Pr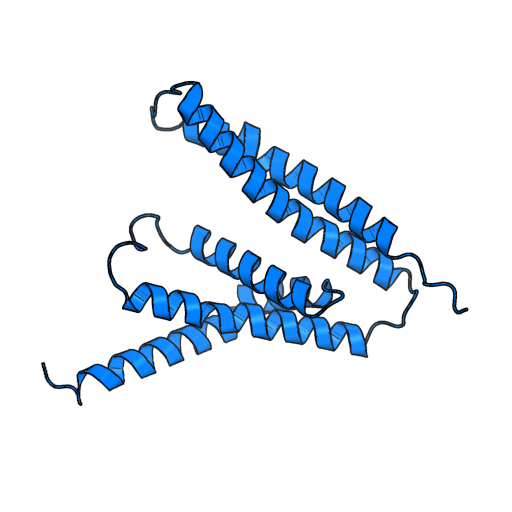otein AF-A0A840XN31-F1 (afdb_monomer)

Solvent-accessible surface area (backbone atoms only — not comparable to full-atom values): 8906 Å² total; per-residue (Å²): 137,60,76,82,70,61,49,59,60,52,56,49,49,39,49,50,33,30,50,50,25,55,68,33,65,66,26,43,54,53,13,26,52,52,4,40,32,33,89,48,72,70,44,22,52,51,46,14,51,51,53,38,50,52,50,48,67,73,73,48,62,89,77,68,79,81,77,48,76,65,59,57,52,36,51,61,38,31,37,51,12,21,34,52,23,5,48,49,17,29,53,49,36,68,76,70,56,66,90,78,39,71,66,54,28,52,41,26,15,52,28,17,22,54,56,18,19,52,52,15,28,54,53,12,42,54,52,24,52,50,45,40,64,73,68,61,50,59,78,60,94,49,57,45,61,48,42,28,44,64,70,17,22,53,50,20,22,53,53,20,16,53,52,20,20,52,51,23,38,65,72,50,58,66,76,75,90,123

Radius of gyration: 19.81 Å; Cα contacts (8 Å, |Δi|>4): 245; chains: 1; bounding box: 49×48×52 Å

Mean predicted aligned error: 11.05 Å

Sequence (178 aa):
MNPETDGLPLAMLLMMSVTAALTAPTNILGGLVLGWLCRGWWQVVLAAVVMHGVLVATTLPGGMLEHTPLVRLALLAGLAGPLAWCAAGFALRRHVVTPGSTAERAASAFAGLVLGGVAGAVIGLGLGELYVTMARVSTLEGAAGYAMFFLFLLPGIGIGAVLGAVLGWRWSRPRAAG

Foldseek 3Di:
DDVVVVVVVLVVLLVVLLVCLQPPPLLQVQLLLLLLLDPDLVSLLVSLVLSLVVCCVVPDDPPPVPDDPSVVSSSVSSSNSSSVNSPVNNVVNVVPDDQPDPVQLQSLLQNQLVVQLSVLQVFLLVVLVVCCVVVVVDPPPPDSVVCSVPVGRVVSSVVRNNVRSVVSNVVSPRPPPD

Secondary structure (DSSP, 8-state):
--HHHHHHHHHHHHHHHHHHHHH-HHHHHHHHHHHHH-SSHHHHHHHHHHHHHHHHHHHS-TTGGGS-HHHHHHHHHHTHHHHHHHHHHHHHHHHHPPTT-HHHHHHHHHHHHHHHHHHHHHHHHHHHHHHHHHHT----TTHHHHIIIIIIIHHHHHHHHHHHHHHHHHTT------

Organism: NCBI:txid1452450

pLDDT: mean 79.88, std 11.84, range [39.28, 95.62]

Structure (mmCIF, N/CA/C/O backbone):
data_AF-A0A840XN31-F1
#
_entry.id   AF-A0A840XN31-F1
#
loop_
_atom_site.group_PDB
_atom_site.id
_atom_site.type_symbol
_atom_site.label_atom_id
_atom_site.label_alt_id
_atom_site.label_comp_id
_atom_site.label_asym_id
_atom_site.label_entity_id
_atom_site.label_seq_id
_atom_site.pdbx_PDB_ins_code
_atom_site.Cartn_x
_atom_site.Cartn_y
_atom_site.Cartn_z
_atom_site.occupancy
_atom_site.B_iso_or_equiv
_atom_site.auth_seq_id
_atom_site.auth_comp_id
_atom_site.auth_asym_id
_atom_site.auth_atom_id
_atom_site.pdbx_PDB_model_num
ATOM 1 N N . MET A 1 1 ? -6.369 -27.551 -32.001 1.00 51.59 1 MET A N 1
ATOM 2 C CA . MET A 1 1 ? -6.452 -26.904 -30.677 1.00 51.59 1 MET A CA 1
ATOM 3 C C . MET A 1 1 ? -7.628 -27.554 -29.979 1.00 51.59 1 MET A C 1
ATOM 5 O O . MET A 1 1 ? -8.722 -27.488 -30.527 1.00 51.59 1 MET A O 1
ATOM 9 N N . ASN A 1 2 ? -7.373 -28.352 -28.942 1.00 44.31 2 ASN A N 1
ATOM 10 C CA . ASN A 1 2 ? -8.375 -29.245 -28.363 1.00 44.31 2 ASN A CA 1
ATOM 11 C C . ASN A 1 2 ? -8.908 -28.593 -27.073 1.00 44.31 2 ASN A C 1
ATOM 13 O O . ASN A 1 2 ? -8.166 -28.512 -26.095 1.00 44.31 2 ASN A O 1
ATOM 17 N N . PRO A 1 3 ? -10.149 -28.076 -27.055 1.00 55.53 3 PRO A N 1
ATOM 18 C CA . PRO A 1 3 ? -10.640 -27.227 -25.965 1.00 55.53 3 PRO A CA 1
ATOM 19 C C . PRO A 1 3 ? -10.724 -27.938 -24.603 1.00 55.53 3 PRO A C 1
ATOM 21 O O . PRO A 1 3 ? -10.766 -27.271 -23.573 1.00 55.53 3 PRO A O 1
ATOM 24 N N . GLU A 1 4 ? -10.694 -29.273 -24.573 1.00 51.78 4 GLU A N 1
ATOM 25 C CA . GLU A 1 4 ? -10.741 -30.061 -23.335 1.00 51.78 4 GLU A CA 1
ATOM 26 C C . GLU A 1 4 ? -9.379 -30.194 -22.629 1.00 51.78 4 GLU A C 1
ATOM 28 O O . GLU A 1 4 ? -9.336 -30.349 -21.410 1.00 51.78 4 GLU A O 1
ATOM 33 N N . THR A 1 5 ? -8.255 -30.072 -23.347 1.00 51.75 5 THR A N 1
ATOM 34 C CA . THR A 1 5 ? -6.905 -30.134 -22.747 1.00 51.75 5 THR A CA 1
ATOM 35 C C . THR A 1 5 ? -6.346 -28.760 -22.376 1.00 51.75 5 THR A C 1
ATOM 37 O O . THR A 1 5 ? -5.464 -28.670 -21.525 1.00 51.75 5 THR A O 1
ATOM 40 N N . ASP A 1 6 ? -6.892 -27.686 -22.954 1.00 54.34 6 ASP A N 1
ATOM 41 C CA . ASP A 1 6 ? -6.388 -26.315 -22.787 1.00 54.34 6 ASP A CA 1
ATOM 42 C C . ASP A 1 6 ? -7.039 -25.566 -21.596 1.00 54.34 6 ASP A C 1
ATOM 44 O O . ASP A 1 6 ? -6.512 -24.555 -21.131 1.00 54.34 6 ASP A O 1
ATOM 48 N N . GLY A 1 7 ? -8.151 -26.071 -21.040 1.00 55.03 7 GLY A N 1
ATOM 49 C CA . GLY A 1 7 ? -8.840 -25.466 -19.884 1.00 55.03 7 GLY A CA 1
ATOM 50 C C . GLY A 1 7 ? -8.254 -25.833 -18.510 1.00 55.03 7 GLY A C 1
ATOM 51 O O . GLY A 1 7 ? -8.191 -24.993 -17.607 1.00 55.03 7 GLY A O 1
ATOM 52 N N . LEU A 1 8 ? -7.769 -27.071 -18.360 1.00 59.16 8 LEU A N 1
ATOM 53 C CA . LEU A 1 8 ? -7.084 -27.568 -17.159 1.00 59.16 8 LEU A CA 1
ATOM 54 C C . LEU A 1 8 ? -5.835 -26.750 -16.763 1.00 59.16 8 LEU A C 1
ATOM 56 O O . LEU A 1 8 ? -5.706 -26.437 -15.575 1.00 59.16 8 LEU A O 1
ATOM 60 N N . PRO A 1 9 ? -4.942 -26.336 -17.690 1.00 76.12 9 PRO A N 1
ATOM 61 C CA . PRO A 1 9 ? -3.775 -25.539 -17.320 1.00 76.12 9 PRO A CA 1
ATOM 62 C C . PRO A 1 9 ? -4.147 -24.132 -16.841 1.00 76.12 9 PRO A C 1
ATOM 64 O O . PRO A 1 9 ? -3.486 -23.621 -15.941 1.00 76.12 9 PRO A O 1
ATOM 67 N N . LEU A 1 10 ? -5.217 -23.510 -17.359 1.00 78.00 10 LEU A N 1
ATOM 68 C CA . LEU A 1 10 ? -5.627 -22.170 -16.920 1.00 78.00 10 LEU A CA 1
ATOM 69 C C . LEU A 1 10 ? -6.203 -22.185 -15.501 1.00 78.00 10 LEU A C 1
ATOM 71 O O . LEU A 1 10 ? -5.793 -21.381 -14.665 1.00 78.00 10 LEU A O 1
ATOM 75 N N . ALA A 1 11 ? -7.138 -23.097 -15.220 1.00 80.75 11 ALA A N 1
ATOM 76 C CA . ALA A 1 11 ? -7.749 -23.206 -13.897 1.00 80.75 11 ALA A CA 1
ATOM 77 C C . ALA A 1 11 ? -6.702 -23.535 -12.822 1.00 80.75 11 ALA A C 1
ATOM 79 O O . ALA A 1 11 ? -6.682 -22.912 -11.761 1.00 80.75 11 ALA A O 1
ATOM 80 N N . MET A 1 12 ? -5.785 -24.459 -13.126 1.00 81.25 12 MET A N 1
ATOM 81 C CA . MET A 1 12 ? -4.677 -24.814 -12.242 1.00 81.25 12 MET A CA 1
ATOM 82 C C . MET A 1 12 ? -3.718 -23.637 -12.020 1.00 81.25 12 MET A C 1
ATOM 84 O O . MET A 1 12 ? -3.322 -23.389 -10.882 1.00 81.25 12 MET A O 1
ATOM 88 N N . LEU A 1 13 ? -3.386 -22.876 -13.068 1.00 79.56 13 LEU A N 1
ATOM 89 C CA . LEU A 1 13 ? -2.507 -21.709 -12.964 1.00 79.56 13 LEU A CA 1
ATOM 90 C C . LEU A 1 13 ? -3.147 -20.598 -12.125 1.00 79.56 13 LEU A C 1
ATOM 92 O O . LEU A 1 13 ? -2.492 -20.062 -11.236 1.00 79.56 13 LEU A O 1
ATOM 96 N N . LEU A 1 14 ? -4.438 -20.313 -12.324 1.00 82.44 14 LEU A N 1
ATOM 97 C CA . LEU A 1 14 ? -5.176 -19.351 -11.500 1.00 82.44 14 LEU A CA 1
ATOM 98 C C . LEU A 1 14 ? -5.254 -19.792 -10.041 1.00 82.44 14 LEU A C 1
ATOM 100 O O . LEU A 1 14 ? -5.004 -18.984 -9.148 1.00 82.44 14 LEU A O 1
ATOM 104 N N . MET A 1 15 ? -5.554 -21.069 -9.794 1.00 85.19 15 MET A N 1
ATOM 105 C CA . MET A 1 15 ? -5.586 -21.618 -8.443 1.00 85.19 15 MET A CA 1
ATOM 106 C C . MET A 1 15 ? -4.220 -21.464 -7.771 1.00 85.19 15 MET A C 1
ATOM 108 O O . MET A 1 15 ? -4.148 -20.927 -6.671 1.00 85.19 15 MET A O 1
ATOM 112 N N . MET A 1 16 ? -3.133 -21.837 -8.452 1.00 81.88 16 MET A N 1
ATOM 113 C CA . MET A 1 16 ? -1.778 -21.675 -7.925 1.00 81.88 16 MET A CA 1
ATOM 114 C C . MET A 1 16 ? -1.415 -20.211 -7.674 1.00 81.88 16 MET A C 1
ATOM 116 O O . MET A 1 16 ? -0.837 -19.918 -6.630 1.00 81.88 16 MET A O 1
ATOM 120 N N . SER A 1 17 ? -1.778 -19.281 -8.564 1.00 82.00 17 SER A N 1
ATOM 121 C CA . SER A 1 17 ? -1.545 -17.847 -8.351 1.00 82.00 17 SER A CA 1
ATOM 122 C C . SER A 1 17 ? -2.294 -17.319 -7.128 1.00 82.00 17 SER A C 1
ATOM 124 O O . SER A 1 17 ? -1.707 -16.606 -6.316 1.00 82.00 17 SER A O 1
ATOM 126 N N . VAL A 1 18 ? -3.564 -17.698 -6.953 1.00 84.00 18 VAL A N 1
ATOM 127 C CA . VAL A 1 18 ? -4.370 -17.295 -5.791 1.00 84.00 18 VAL A CA 1
ATOM 128 C C . VAL A 1 18 ? -3.816 -17.910 -4.510 1.00 84.00 18 VAL A C 1
ATOM 130 O O . VAL A 1 18 ? -3.623 -17.193 -3.530 1.00 84.00 18 VAL A O 1
ATOM 133 N N . THR A 1 19 ? -3.512 -19.210 -4.505 1.00 85.56 19 THR A N 1
ATOM 134 C CA . THR A 1 19 ? -2.936 -19.888 -3.339 1.00 85.56 19 THR A CA 1
ATOM 135 C C . THR A 1 19 ? -1.593 -19.272 -2.965 1.00 85.56 19 THR A C 1
ATOM 137 O O . THR A 1 19 ? -1.418 -18.892 -1.813 1.00 85.56 19 THR A O 1
ATOM 140 N N . ALA A 1 20 ? -0.686 -19.080 -3.928 1.00 83.00 20 ALA A N 1
ATOM 141 C CA . ALA A 1 20 ? 0.605 -18.441 -3.691 1.00 83.00 20 ALA A CA 1
ATOM 142 C C . ALA A 1 20 ? 0.441 -17.015 -3.146 1.00 83.00 20 ALA A C 1
ATOM 144 O O . ALA A 1 20 ? 1.119 -16.638 -2.189 1.00 83.00 20 ALA A O 1
ATOM 145 N N . ALA A 1 21 ? -0.495 -16.235 -3.696 1.00 85.88 21 ALA A N 1
ATOM 146 C CA . ALA A 1 21 ? -0.791 -14.896 -3.202 1.00 85.88 21 ALA A CA 1
ATOM 147 C C . ALA A 1 21 ? -1.364 -14.918 -1.773 1.00 85.88 21 ALA A C 1
ATOM 149 O O . ALA A 1 21 ? -1.032 -14.045 -0.973 1.00 85.88 21 ALA A O 1
ATOM 150 N N . LEU A 1 22 ? -2.190 -15.903 -1.421 1.00 87.00 22 LEU A N 1
ATOM 151 C CA . LEU A 1 22 ? -2.743 -16.039 -0.073 1.00 87.00 22 LEU A CA 1
ATOM 152 C C . LEU A 1 22 ? -1.702 -16.511 0.947 1.00 87.00 22 LEU A C 1
ATOM 154 O O . LEU A 1 22 ? -1.757 -16.084 2.095 1.00 87.00 22 LEU A O 1
ATOM 158 N N . THR A 1 23 ? -0.747 -17.354 0.557 1.00 89.38 23 THR A N 1
ATOM 159 C CA . THR A 1 23 ? 0.252 -17.916 1.482 1.00 89.38 23 THR A CA 1
ATOM 160 C C . THR A 1 23 ? 1.547 -17.111 1.563 1.00 89.38 23 THR A C 1
ATOM 162 O O . THR A 1 23 ? 2.377 -17.384 2.428 1.00 89.38 23 THR A O 1
ATOM 165 N N . ALA A 1 24 ? 1.757 -16.133 0.678 1.00 86.50 24 ALA A N 1
ATOM 166 C CA . ALA A 1 24 ? 2.967 -15.318 0.674 1.00 86.50 24 ALA A CA 1
ATOM 167 C C . ALA A 1 24 ? 3.096 -14.495 1.978 1.00 86.50 24 ALA A C 1
ATOM 169 O O . ALA A 1 24 ? 2.220 -13.672 2.265 1.00 86.50 24 ALA A O 1
ATOM 170 N N . PRO A 1 25 ? 4.200 -14.629 2.744 1.00 86.31 25 PRO A N 1
ATOM 171 C CA . PRO A 1 25 ? 4.391 -13.899 4.002 1.00 86.31 25 PRO A CA 1
ATOM 172 C C . PRO A 1 25 ? 4.309 -12.379 3.844 1.00 86.31 25 PRO A C 1
ATOM 174 O O . PRO A 1 25 ? 3.777 -11.687 4.709 1.00 86.31 25 PRO A O 1
ATOM 177 N N . THR A 1 26 ? 4.792 -11.858 2.714 1.00 86.69 26 THR A N 1
ATOM 178 C CA . THR A 1 26 ? 4.703 -10.437 2.365 1.00 86.69 26 THR A CA 1
ATOM 179 C C . THR A 1 26 ? 3.253 -9.982 2.221 1.00 86.69 26 THR A C 1
ATOM 181 O O . THR A 1 26 ? 2.912 -8.932 2.761 1.00 86.69 26 THR A O 1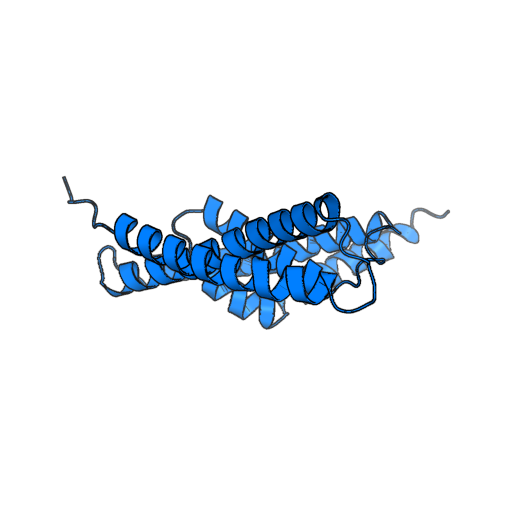
ATOM 184 N N . ASN A 1 27 ? 2.393 -10.787 1.586 1.00 89.12 27 ASN A N 1
ATOM 185 C CA . ASN A 1 27 ? 0.954 -10.528 1.457 1.00 89.12 27 ASN A CA 1
ATOM 186 C C . ASN A 1 27 ? 0.230 -10.582 2.795 1.00 89.12 27 ASN A C 1
ATOM 188 O O . ASN A 1 27 ? -0.585 -9.707 3.074 1.00 89.12 27 ASN A O 1
ATOM 192 N N . ILE A 1 28 ? 0.567 -11.561 3.633 1.00 88.44 28 ILE A N 1
ATOM 193 C CA . ILE A 1 28 ? -0.021 -11.710 4.964 1.00 88.44 28 ILE A CA 1
ATOM 194 C C . ILE A 1 28 ? 0.330 -10.498 5.831 1.00 88.44 28 ILE A C 1
ATOM 196 O O . ILE A 1 28 ? -0.561 -9.799 6.306 1.00 88.44 28 ILE A O 1
ATOM 200 N N . LEU A 1 29 ? 1.622 -10.213 6.016 1.00 87.81 29 LEU A N 1
ATOM 201 C CA . LEU A 1 29 ? 2.079 -9.148 6.911 1.00 87.81 29 LEU A CA 1
ATOM 202 C C . LEU A 1 29 ? 1.714 -7.765 6.373 1.00 87.81 29 LEU A C 1
ATOM 204 O O . LEU A 1 29 ? 1.109 -6.966 7.086 1.00 87.81 29 LEU A O 1
ATOM 208 N N . GLY A 1 30 ? 2.046 -7.489 5.110 1.00 88.00 30 GLY A N 1
ATOM 209 C CA . GLY A 1 30 ? 1.750 -6.202 4.491 1.00 88.00 30 GLY A CA 1
ATOM 210 C C . GLY A 1 30 ? 0.249 -5.963 4.382 1.00 88.00 30 GLY A C 1
ATOM 211 O O . GLY A 1 30 ? -0.214 -4.874 4.709 1.00 88.00 30 GLY A O 1
ATOM 212 N N . GLY A 1 31 ? -0.521 -6.992 4.020 1.00 92.25 31 GLY A N 1
ATOM 213 C CA . GLY A 1 31 ? -1.969 -6.908 3.904 1.00 92.25 31 GLY A CA 1
ATOM 214 C C . GLY A 1 31 ? -2.636 -6.697 5.257 1.00 92.25 31 GLY A C 1
ATOM 215 O O . GLY A 1 31 ? -3.424 -5.771 5.393 1.00 92.25 31 GLY A O 1
ATOM 216 N N . LEU A 1 32 ? -2.285 -7.470 6.289 1.00 89.69 32 LEU A N 1
ATOM 217 C CA . LEU A 1 32 ? -2.840 -7.273 7.633 1.00 89.69 32 LEU A CA 1
ATOM 218 C C . LEU A 1 32 ? -2.535 -5.876 8.173 1.00 89.69 32 LEU A C 1
ATOM 220 O O . LEU A 1 32 ? -3.437 -5.220 8.691 1.00 89.69 32 LEU A O 1
ATOM 224 N N . VAL A 1 33 ? -1.296 -5.402 8.017 1.00 88.31 33 VAL A N 1
ATOM 225 C CA . VAL A 1 33 ? -0.895 -4.057 8.442 1.00 88.31 33 VAL A CA 1
ATOM 226 C C . VAL A 1 33 ? -1.681 -3.005 7.667 1.00 88.31 33 VAL A C 1
ATOM 228 O O . VAL A 1 33 ? -2.375 -2.199 8.272 1.00 88.31 33 VAL A O 1
ATOM 231 N N . LEU A 1 34 ? -1.653 -3.023 6.336 1.00 88.69 34 LEU A N 1
ATOM 232 C CA . LEU A 1 34 ? -2.372 -2.051 5.509 1.00 88.69 34 LEU A CA 1
ATOM 233 C C . LEU A 1 34 ? -3.889 -2.081 5.735 1.00 88.69 34 LEU A C 1
ATOM 235 O O . LEU A 1 34 ? -4.539 -1.040 5.820 1.00 88.69 34 LEU A O 1
ATOM 239 N N . GLY A 1 35 ? -4.453 -3.273 5.883 1.00 91.50 35 GLY A N 1
ATOM 240 C CA . GLY A 1 35 ? -5.852 -3.509 6.198 1.00 91.50 35 GLY A CA 1
ATOM 241 C C . GLY A 1 35 ? -6.266 -2.933 7.539 1.00 91.50 35 GLY A C 1
ATOM 242 O O . GLY A 1 35 ? -7.257 -2.211 7.632 1.00 91.50 35 GLY A O 1
ATOM 243 N N . TRP A 1 36 ? -5.472 -3.199 8.576 1.00 87.75 36 TRP A N 1
ATOM 244 C CA . TRP A 1 36 ? -5.676 -2.650 9.916 1.00 87.75 36 TRP A CA 1
ATOM 245 C C . TRP A 1 36 ? -5.762 -1.125 9.895 1.00 87.75 36 TRP A C 1
ATOM 247 O O . TRP A 1 36 ? -6.530 -0.507 10.624 1.00 87.75 36 TRP A O 1
ATOM 257 N N . LEU A 1 37 ? -4.996 -0.501 9.016 1.00 86.19 37 LEU A N 1
ATOM 258 C CA . LEU A 1 37 ? -4.900 0.940 8.870 1.00 86.19 37 LEU A CA 1
ATOM 259 C C . LEU A 1 37 ? -6.082 1.563 8.109 1.00 86.19 37 LEU A C 1
ATOM 261 O O . LEU A 1 37 ? -6.335 2.766 8.222 1.00 86.19 37 LEU A O 1
ATOM 265 N N . CYS A 1 38 ? -6.858 0.757 7.386 1.00 87.19 38 CYS A N 1
ATOM 266 C CA . CYS A 1 38 ? -8.023 1.218 6.644 1.00 87.19 38 CYS A CA 1
ATOM 267 C C . CYS A 1 38 ? -9.178 1.612 7.576 1.00 87.19 38 CYS A C 1
ATOM 269 O O . CYS A 1 38 ? -9.429 0.999 8.611 1.00 87.19 38 CYS A O 1
ATOM 271 N N . ARG A 1 39 ? -9.934 2.643 7.191 1.00 82.69 39 ARG A N 1
ATOM 272 C CA . ARG A 1 39 ? -11.140 3.152 7.874 1.00 82.69 39 ARG A CA 1
ATOM 273 C C . ARG A 1 39 ? -12.436 2.840 7.134 1.00 82.69 39 ARG A C 1
ATOM 275 O O . ARG A 1 39 ? -13.504 2.857 7.741 1.00 82.69 39 ARG A O 1
ATOM 282 N N . GLY A 1 40 ? -12.352 2.538 5.845 1.00 87.56 40 GLY A N 1
ATOM 283 C CA . GLY A 1 40 ? -13.489 2.158 5.017 1.00 87.56 40 GLY A CA 1
ATOM 284 C C . GLY A 1 40 ? -13.097 1.093 4.005 1.00 87.56 40 GLY A C 1
ATOM 285 O O . GLY A 1 40 ? -11.925 0.964 3.660 1.00 87.56 40 GLY A O 1
ATOM 286 N N . TRP A 1 41 ? -14.090 0.362 3.500 1.00 91.31 41 TRP A N 1
ATOM 287 C CA . TRP A 1 41 ? -13.879 -0.705 2.519 1.00 91.31 41 TRP A CA 1
ATOM 288 C C . TRP A 1 41 ? -13.195 -0.223 1.234 1.00 91.31 41 TRP A C 1
ATOM 290 O O . TRP A 1 41 ? -12.382 -0.945 0.672 1.00 91.31 41 TRP A O 1
ATOM 300 N N . TRP A 1 42 ? -13.425 1.022 0.808 1.00 91.12 42 TRP A N 1
ATOM 301 C CA . TRP A 1 42 ? -12.718 1.579 -0.350 1.00 91.12 42 TRP A CA 1
ATOM 302 C C . TRP A 1 42 ? -11.203 1.717 -0.110 1.00 91.12 42 TRP A C 1
ATOM 304 O O . TRP A 1 42 ? -10.422 1.525 -1.036 1.00 91.12 42 TRP A O 1
ATOM 314 N N . GLN A 1 43 ? -10.775 1.997 1.131 1.00 89.31 43 GLN A N 1
ATOM 315 C CA . GLN A 1 43 ? -9.352 2.070 1.487 1.00 89.31 43 GLN A CA 1
ATOM 316 C C . GLN A 1 43 ? -8.717 0.684 1.484 1.00 89.31 43 GLN A C 1
ATOM 318 O O . GLN A 1 43 ? -7.573 0.564 1.072 1.00 89.31 43 GLN A O 1
ATOM 323 N N . VAL A 1 44 ? -9.469 -0.352 1.875 1.00 93.38 44 VAL A N 1
ATOM 324 C CA . VAL A 1 44 ? -9.026 -1.754 1.802 1.00 93.38 44 VAL A CA 1
ATOM 325 C C . VAL A 1 44 ? -8.720 -2.132 0.357 1.00 93.38 44 VAL A C 1
ATOM 327 O O . VAL A 1 44 ? -7.650 -2.664 0.076 1.00 93.38 44 VAL A O 1
ATOM 330 N N . VAL A 1 45 ? -9.629 -1.800 -0.566 1.00 93.81 45 VAL A N 1
ATOM 331 C CA . VAL A 1 45 ? -9.429 -2.041 -2.002 1.00 93.81 45 VAL A CA 1
ATOM 332 C C . VAL A 1 45 ? -8.220 -1.260 -2.514 1.00 93.81 45 VAL A C 1
ATOM 334 O O . VAL A 1 45 ? -7.349 -1.842 -3.155 1.00 93.81 45 VAL A O 1
ATOM 337 N N . LEU A 1 46 ? -8.125 0.035 -2.194 1.00 88.94 46 LEU A N 1
ATOM 338 C CA . LEU A 1 46 ? -7.001 0.867 -2.624 1.00 88.94 46 LEU A CA 1
ATOM 339 C C . LEU A 1 46 ? -5.662 0.335 -2.096 1.00 88.94 46 LEU A C 1
ATOM 341 O O . LEU A 1 46 ? -4.706 0.225 -2.856 1.00 88.94 46 LEU A O 1
ATOM 345 N N . ALA A 1 47 ? -5.594 -0.024 -0.815 1.00 88.12 47 ALA A N 1
ATOM 346 C CA . ALA A 1 47 ? -4.387 -0.544 -0.190 1.00 88.12 47 ALA A CA 1
ATOM 347 C C . ALA A 1 47 ? -3.959 -1.885 -0.800 1.00 88.12 47 ALA A C 1
ATOM 349 O O . ALA A 1 47 ? -2.777 -2.076 -1.075 1.00 88.12 47 ALA A O 1
ATOM 350 N N . ALA A 1 48 ? -4.914 -2.775 -1.084 1.00 94.31 48 ALA A N 1
ATOM 351 C CA . ALA A 1 48 ? -4.653 -4.037 -1.764 1.00 94.31 48 ALA A CA 1
ATOM 352 C C . ALA A 1 48 ? -4.110 -3.828 -3.184 1.00 94.31 48 ALA A C 1
ATOM 354 O O . ALA A 1 48 ? -3.127 -4.464 -3.556 1.00 94.31 48 ALA A O 1
ATOM 355 N N . VAL A 1 49 ? -4.706 -2.910 -3.955 1.00 91.69 49 VAL A N 1
ATOM 356 C CA . VAL A 1 49 ? -4.245 -2.560 -5.310 1.00 91.69 49 VAL A CA 1
ATOM 357 C C . VAL A 1 49 ? -2.837 -1.980 -5.273 1.00 91.69 49 VAL A C 1
ATOM 359 O O . VAL A 1 49 ? -1.979 -2.400 -6.043 1.00 91.69 49 VAL A O 1
ATOM 362 N N . VAL A 1 50 ? -2.581 -1.050 -4.356 1.00 88.44 50 VAL A N 1
ATOM 363 C CA . VAL A 1 50 ? -1.267 -0.426 -4.183 1.00 88.44 50 VAL A CA 1
ATOM 364 C C . VAL A 1 50 ? -0.211 -1.464 -3.809 1.00 88.44 50 VAL A C 1
ATOM 366 O O . VAL A 1 50 ? 0.841 -1.535 -4.439 1.00 88.44 50 VAL A O 1
ATOM 369 N N . MET A 1 51 ? -0.499 -2.297 -2.812 1.00 90.88 51 MET A N 1
ATOM 370 C CA . MET A 1 51 ? 0.396 -3.358 -2.364 1.00 90.88 51 MET A CA 1
ATOM 371 C C . MET A 1 51 ? 0.700 -4.352 -3.484 1.00 90.88 51 MET A C 1
ATOM 373 O O . MET A 1 51 ? 1.857 -4.699 -3.710 1.00 90.88 51 MET A O 1
ATOM 377 N N . HIS A 1 52 ? -0.337 -4.784 -4.203 1.00 91.44 52 HIS A N 1
ATOM 378 C CA . HIS A 1 52 ? -0.194 -5.670 -5.345 1.00 91.44 52 HIS A CA 1
ATOM 379 C C . HIS A 1 52 ? 0.652 -5.024 -6.447 1.00 91.44 52 HIS A C 1
ATOM 381 O O . HIS A 1 52 ? 1.569 -5.659 -6.953 1.00 91.44 52 HIS A O 1
ATOM 387 N N . GLY A 1 53 ? 0.414 -3.748 -6.760 1.00 86.56 53 GLY A N 1
ATOM 388 C CA . GLY A 1 53 ? 1.204 -2.993 -7.731 1.00 86.56 53 GLY A CA 1
ATOM 389 C C . GLY A 1 53 ? 2.685 -2.917 -7.357 1.00 86.56 53 GLY A C 1
ATOM 390 O O . GLY A 1 53 ? 3.537 -3.149 -8.209 1.00 86.56 53 GLY A O 1
ATOM 391 N N . VAL A 1 54 ? 3.004 -2.673 -6.081 1.00 85.75 54 VAL A N 1
ATOM 392 C CA . VAL A 1 54 ? 4.391 -2.671 -5.582 1.00 85.75 54 VAL A CA 1
ATOM 393 C C . VAL A 1 54 ? 5.031 -4.053 -5.711 1.00 85.75 54 VAL A C 1
ATOM 395 O O . VAL A 1 54 ? 6.174 -4.164 -6.149 1.00 85.75 54 VAL A O 1
ATOM 398 N N . LEU A 1 55 ? 4.311 -5.118 -5.359 1.00 86.19 55 LEU A N 1
ATOM 399 C CA . LEU A 1 55 ? 4.813 -6.485 -5.504 1.00 86.19 55 LEU A CA 1
ATOM 400 C C . LEU A 1 55 ? 5.057 -6.843 -6.967 1.00 86.19 55 LEU A C 1
ATOM 402 O O . LEU A 1 55 ? 6.117 -7.362 -7.297 1.00 86.19 55 LEU A O 1
ATOM 406 N N . VAL A 1 56 ? 4.124 -6.515 -7.856 1.00 85.00 56 VAL A N 1
ATOM 407 C CA . VAL A 1 56 ? 4.284 -6.704 -9.302 1.00 85.00 56 VAL A CA 1
ATOM 408 C C . VAL A 1 56 ? 5.504 -5.938 -9.806 1.00 85.00 56 VAL A C 1
ATOM 410 O O . VAL A 1 56 ? 6.372 -6.537 -10.430 1.00 85.00 56 VAL A O 1
ATOM 413 N N . ALA A 1 57 ? 5.629 -4.657 -9.457 1.00 80.12 57 ALA A N 1
ATOM 414 C CA . ALA A 1 57 ? 6.745 -3.813 -9.877 1.00 80.12 57 ALA A CA 1
ATOM 415 C C . ALA A 1 57 ? 8.114 -4.293 -9.362 1.00 80.12 57 ALA A C 1
ATOM 417 O O . ALA A 1 57 ? 9.132 -4.021 -9.989 1.00 80.12 57 ALA A O 1
ATOM 418 N N . THR A 1 58 ? 8.155 -4.991 -8.224 1.00 80.19 58 THR A N 1
ATOM 419 C CA . THR A 1 58 ? 9.408 -5.479 -7.623 1.00 80.19 58 THR A CA 1
ATOM 420 C C . THR A 1 58 ? 9.755 -6.914 -8.005 1.00 80.19 58 THR A C 1
ATOM 422 O O . THR A 1 58 ? 10.923 -7.286 -7.940 1.00 80.19 58 THR A O 1
ATOM 425 N N . THR A 1 59 ? 8.772 -7.728 -8.397 1.00 79.69 59 THR A N 1
ATOM 426 C CA . THR A 1 59 ? 8.975 -9.156 -8.699 1.00 79.69 59 THR A CA 1
ATOM 427 C C . THR A 1 59 ? 9.015 -9.462 -10.189 1.00 79.69 59 THR A C 1
ATOM 429 O O . THR A 1 59 ? 9.641 -10.446 -10.580 1.00 79.69 59 THR A O 1
ATOM 432 N N . LEU A 1 60 ? 8.383 -8.637 -11.028 1.00 77.75 60 LEU A N 1
ATOM 433 C CA . LEU A 1 60 ? 8.370 -8.834 -12.472 1.00 77.75 60 LEU A CA 1
ATOM 434 C C . LEU A 1 60 ? 9.409 -7.937 -13.154 1.00 77.75 60 LEU A C 1
ATOM 436 O O . LEU A 1 60 ? 9.303 -6.712 -13.083 1.00 77.75 60 LEU A O 1
ATOM 440 N N . PRO A 1 61 ? 10.390 -8.520 -13.868 1.00 71.25 61 PRO A N 1
ATOM 441 C CA . PRO A 1 61 ? 11.266 -7.758 -14.747 1.00 71.25 61 PRO A CA 1
ATOM 442 C C . PRO A 1 61 ? 10.430 -7.043 -15.812 1.00 71.25 61 PRO A C 1
ATOM 444 O O . PRO A 1 61 ? 9.524 -7.650 -16.389 1.00 71.25 61 PRO A O 1
ATOM 447 N N . GLY A 1 62 ? 10.749 -5.778 -16.105 1.00 63.09 62 GLY A N 1
ATOM 448 C CA . GLY A 1 62 ? 9.923 -4.882 -16.931 1.00 63.09 62 GLY A CA 1
ATOM 449 C C . GLY A 1 62 ? 9.516 -5.399 -18.321 1.00 63.09 62 GLY A C 1
ATOM 450 O O . GLY A 1 62 ? 8.542 -4.908 -18.874 1.00 63.09 62 GLY A O 1
ATOM 451 N N . GLY A 1 63 ? 10.189 -6.421 -18.865 1.00 60.41 63 GLY A N 1
ATOM 452 C CA . GLY A 1 63 ? 9.844 -7.039 -20.154 1.00 60.41 63 GLY A CA 1
ATOM 453 C C . GLY A 1 63 ? 8.839 -8.201 -20.102 1.00 60.41 63 GLY A C 1
ATOM 454 O O . GLY A 1 63 ? 8.389 -8.656 -21.146 1.00 60.41 63 GLY A O 1
ATOM 455 N N . MET A 1 64 ? 8.461 -8.720 -18.926 1.00 60.44 64 MET A N 1
ATOM 456 C CA . MET A 1 64 ? 7.578 -9.903 -18.847 1.00 60.44 64 MET A CA 1
ATOM 457 C C . MET A 1 64 ? 6.080 -9.590 -18.995 1.00 60.44 64 MET A C 1
ATOM 459 O O . MET A 1 64 ? 5.277 -10.501 -19.202 1.00 60.44 64 MET A O 1
ATOM 463 N N . LEU A 1 65 ? 5.685 -8.317 -18.899 1.00 61.16 65 LEU A N 1
ATOM 464 C CA . LEU A 1 65 ? 4.278 -7.901 -18.947 1.00 61.16 65 LEU A CA 1
ATOM 465 C C . LEU A 1 65 ? 3.673 -7.945 -20.361 1.00 61.16 65 LEU A C 1
ATOM 467 O O . LEU A 1 65 ? 2.449 -7.951 -20.502 1.00 61.16 65 LEU A O 1
ATOM 471 N N . GLU A 1 66 ? 4.505 -8.003 -21.404 1.00 61.09 66 GLU A N 1
ATOM 472 C CA . GLU A 1 66 ? 4.064 -7.786 -22.786 1.00 61.09 66 GLU A CA 1
ATOM 473 C C . GLU A 1 66 ? 3.600 -9.054 -23.518 1.00 61.09 66 GLU A C 1
ATOM 475 O O . GLU A 1 66 ? 2.942 -8.952 -24.553 1.00 61.09 66 GLU A O 1
ATOM 480 N N . HIS A 1 67 ? 3.887 -10.259 -23.010 1.00 55.84 67 HIS A N 1
ATOM 481 C CA . HIS A 1 67 ? 3.926 -11.419 -23.911 1.00 55.84 67 HIS A CA 1
ATOM 482 C C . HIS A 1 67 ? 2.762 -12.416 -23.852 1.00 55.84 67 HIS A C 1
ATOM 484 O O . HIS A 1 67 ? 2.628 -13.188 -24.795 1.00 55.84 67 HIS A O 1
ATOM 490 N N . THR A 1 68 ? 1.852 -12.400 -22.866 1.00 72.06 68 THR A N 1
ATOM 491 C CA . THR A 1 68 ? 0.645 -13.261 -22.942 1.00 72.06 68 THR A CA 1
ATOM 492 C C . THR A 1 68 ? -0.571 -12.733 -22.159 1.00 72.06 68 THR A C 1
ATOM 494 O O . THR A 1 68 ? -0.439 -12.278 -21.021 1.00 72.06 68 THR A O 1
ATOM 497 N N . PRO A 1 69 ? -1.806 -12.845 -22.702 1.00 79.19 69 PRO A N 1
ATOM 498 C CA . PRO A 1 69 ? -3.039 -12.517 -21.971 1.00 79.19 69 PRO A CA 1
ATOM 499 C C . PRO A 1 69 ? -3.220 -13.364 -20.701 1.00 79.19 69 PRO A C 1
ATOM 501 O O . PRO A 1 69 ? -3.841 -12.901 -19.746 1.00 79.19 69 PRO A O 1
ATOM 504 N N . LEU A 1 70 ? -2.623 -14.560 -20.663 1.00 77.19 70 LEU A N 1
ATOM 505 C CA . LEU A 1 70 ? -2.615 -15.436 -19.493 1.00 77.19 70 LEU A CA 1
ATOM 506 C C . LEU A 1 70 ? -1.888 -14.811 -18.293 1.00 77.19 70 LEU A C 1
ATOM 508 O O . LEU A 1 70 ? -2.405 -14.856 -17.180 1.00 77.19 70 LEU A O 1
ATOM 512 N N . VAL A 1 71 ? -0.729 -14.182 -18.518 1.00 76.44 71 VAL A N 1
ATOM 513 C CA . VAL A 1 71 ? 0.047 -13.515 -17.457 1.00 76.44 71 VAL A CA 1
ATOM 514 C C . VAL A 1 71 ? -0.740 -12.349 -16.863 1.00 76.44 71 VAL A C 1
ATOM 516 O O . VAL A 1 71 ? -0.768 -12.187 -15.648 1.00 76.44 71 VAL A O 1
ATOM 519 N N . ARG A 1 72 ? -1.468 -11.587 -17.690 1.00 81.56 72 ARG A N 1
ATOM 520 C CA . ARG A 1 72 ? -2.354 -10.516 -17.202 1.00 81.56 72 ARG A CA 1
ATOM 521 C C . ARG A 1 72 ? -3.476 -11.051 -16.313 1.00 81.56 72 ARG A C 1
ATOM 523 O O . ARG A 1 72 ? -3.762 -10.456 -15.278 1.00 81.56 72 ARG A O 1
ATOM 530 N N . LEU A 1 73 ? -4.085 -12.180 -16.683 1.00 84.50 73 LEU A N 1
ATOM 531 C CA . LEU A 1 73 ? -5.131 -12.808 -15.873 1.00 84.50 73 LEU A CA 1
ATOM 532 C C . LEU A 1 73 ? -4.577 -13.321 -14.534 1.00 84.50 73 LEU A C 1
ATOM 534 O O . LEU A 1 73 ? -5.191 -13.108 -13.493 1.00 84.50 73 LEU A O 1
ATOM 538 N N . ALA A 1 74 ? -3.400 -13.951 -14.560 1.00 79.94 74 ALA A N 1
ATOM 539 C CA . ALA A 1 74 ? -2.712 -14.440 -13.368 1.00 79.94 74 ALA A CA 1
ATOM 540 C C . ALA A 1 74 ? -2.307 -13.298 -12.422 1.00 79.94 74 ALA A C 1
ATOM 542 O O . ALA A 1 74 ? -2.447 -13.423 -11.207 1.00 79.94 74 ALA A O 1
ATOM 543 N N . LEU A 1 75 ? -1.878 -12.157 -12.973 1.00 83.38 75 LEU A N 1
ATOM 544 C CA . LEU A 1 75 ? -1.588 -10.948 -12.202 1.00 83.38 75 LEU A CA 1
ATOM 545 C C . LEU A 1 75 ? -2.835 -10.424 -11.499 1.00 83.38 75 LEU A C 1
ATOM 547 O O . LEU A 1 75 ? -2.824 -10.255 -10.284 1.00 83.38 75 LEU A O 1
ATOM 551 N N . LEU A 1 76 ? -3.940 -10.267 -12.230 1.00 87.19 76 LEU A N 1
ATOM 552 C CA . LEU A 1 76 ? -5.213 -9.850 -11.638 1.00 87.19 76 LEU A CA 1
ATOM 553 C C . LEU A 1 76 ? -5.696 -10.833 -10.564 1.00 87.19 76 LEU A C 1
ATOM 555 O O . LEU A 1 76 ? -6.158 -10.405 -9.509 1.00 87.19 76 LEU A O 1
ATOM 559 N N . ALA A 1 77 ? -5.542 -12.140 -10.785 1.00 87.25 77 ALA A N 1
ATOM 560 C CA . ALA A 1 77 ? -5.850 -13.156 -9.780 1.00 87.25 77 ALA A CA 1
ATOM 561 C C . ALA A 1 77 ? -4.951 -13.032 -8.534 1.00 87.25 77 ALA A C 1
ATOM 563 O O . ALA A 1 77 ? -5.410 -13.239 -7.410 1.00 87.25 77 ALA A O 1
ATOM 564 N N . GLY A 1 78 ? -3.697 -12.611 -8.710 1.00 86.44 78 GLY A N 1
ATOM 565 C CA . GLY A 1 78 ? -2.755 -12.319 -7.631 1.00 86.44 78 GLY A CA 1
ATOM 566 C C . GLY A 1 78 ? -3.178 -11.168 -6.708 1.00 86.44 78 GLY A C 1
ATOM 567 O O . GLY A 1 78 ? -2.650 -11.067 -5.600 1.00 86.44 78 GLY A O 1
ATOM 568 N N . LEU A 1 79 ? -4.151 -10.335 -7.099 1.00 92.31 79 LEU A N 1
ATOM 569 C CA . LEU A 1 79 ? -4.743 -9.305 -6.235 1.00 92.31 79 LEU A CA 1
ATOM 570 C C . LEU A 1 79 ? -5.579 -9.907 -5.093 1.00 92.31 79 LEU A C 1
ATOM 572 O O . LEU A 1 79 ? -5.753 -9.265 -4.055 1.00 92.31 79 LEU A O 1
ATOM 576 N N . ALA A 1 80 ? -6.066 -11.144 -5.251 1.00 90.81 80 ALA A N 1
ATOM 577 C CA . ALA A 1 80 ? -6.895 -11.811 -4.250 1.00 90.81 80 ALA A CA 1
ATOM 578 C C . ALA A 1 80 ? -6.187 -11.928 -2.890 1.00 90.81 80 ALA A C 1
ATOM 580 O O . ALA A 1 80 ? -6.816 -11.707 -1.857 1.00 90.81 80 ALA A O 1
ATOM 581 N N . GLY A 1 81 ? -4.877 -12.205 -2.887 1.00 90.50 81 GLY A N 1
ATOM 582 C CA . GLY A 1 81 ? -4.068 -12.300 -1.669 1.00 90.50 81 GLY A CA 1
ATOM 583 C C . GLY A 1 81 ? -4.025 -10.988 -0.877 1.00 90.50 81 GLY A C 1
ATOM 584 O O . GLY A 1 81 ? -4.545 -10.943 0.240 1.00 90.50 81 GLY A O 1
ATOM 585 N N . PRO A 1 82 ? -3.459 -9.901 -1.440 1.00 93.81 82 PRO A N 1
ATOM 586 C CA . PRO A 1 82 ? -3.452 -8.582 -0.809 1.00 93.81 82 PRO A CA 1
ATOM 587 C C . PRO A 1 82 ? -4.841 -8.119 -0.365 1.00 93.81 82 PRO A C 1
ATOM 589 O O . PRO A 1 82 ? -4.983 -7.592 0.738 1.00 93.81 82 PRO A O 1
ATOM 592 N N . LEU A 1 83 ? -5.878 -8.354 -1.177 1.00 95.62 83 LEU A N 1
ATOM 593 C CA . LEU A 1 83 ? -7.248 -7.965 -0.846 1.00 95.62 83 LEU A CA 1
ATOM 594 C C . LEU A 1 83 ? -7.790 -8.728 0.366 1.00 95.62 83 LEU A C 1
ATOM 596 O O . LEU A 1 83 ? -8.332 -8.103 1.278 1.00 95.62 83 LEU A O 1
ATOM 600 N N . ALA A 1 84 ? -7.618 -10.052 0.403 1.00 95.25 84 ALA A N 1
ATOM 601 C CA . ALA A 1 84 ? -8.070 -10.889 1.509 1.00 95.25 84 ALA A CA 1
ATOM 602 C C . ALA A 1 84 ? -7.387 -10.498 2.827 1.00 95.25 84 ALA A C 1
ATOM 604 O O . ALA A 1 84 ? -8.060 -10.319 3.842 1.00 95.25 84 ALA A O 1
ATOM 605 N N . TRP A 1 85 ? -6.068 -10.288 2.810 1.00 95.62 85 TRP A N 1
ATOM 606 C CA . TRP A 1 85 ? -5.322 -9.925 4.016 1.00 95.62 85 TRP A CA 1
ATOM 607 C C . TRP A 1 85 ? -5.571 -8.483 4.465 1.00 95.62 85 TRP A C 1
ATOM 609 O O . TRP A 1 85 ? -5.683 -8.237 5.668 1.00 95.62 85 TRP A O 1
ATOM 619 N N . CYS A 1 86 ? -5.774 -7.545 3.532 1.00 95.50 86 CYS A N 1
ATOM 620 C CA . CYS A 1 86 ? -6.246 -6.202 3.875 1.00 95.50 86 CYS A CA 1
ATOM 621 C C . CYS A 1 86 ? -7.649 -6.241 4.500 1.00 95.50 86 CYS A C 1
ATOM 623 O O . CYS A 1 86 ? -7.908 -5.584 5.509 1.00 95.50 86 CYS A O 1
ATOM 625 N N . ALA A 1 87 ? -8.566 -7.035 3.945 1.00 95.62 87 ALA A N 1
ATOM 626 C CA . ALA A 1 87 ? -9.903 -7.197 4.507 1.00 95.62 87 ALA A CA 1
ATOM 627 C C . ALA A 1 87 ? -9.856 -7.820 5.912 1.00 95.62 87 ALA A C 1
ATOM 629 O O . ALA A 1 87 ? -10.544 -7.345 6.817 1.00 95.62 87 ALA A O 1
ATOM 630 N N . ALA A 1 88 ? -9.005 -8.829 6.115 1.00 92.44 88 ALA A N 1
ATOM 631 C CA . ALA A 1 88 ? -8.808 -9.473 7.408 1.00 92.44 88 ALA A CA 1
ATOM 632 C C . ALA A 1 88 ? -8.260 -8.495 8.458 1.00 92.44 88 ALA A C 1
ATOM 634 O O . ALA A 1 88 ? -8.825 -8.389 9.546 1.00 92.44 88 ALA A O 1
ATOM 635 N N . GLY A 1 89 ? -7.219 -7.723 8.128 1.00 92.44 89 GLY A N 1
ATOM 636 C CA . GLY A 1 89 ? -6.657 -6.716 9.035 1.00 92.44 89 GLY A CA 1
ATOM 637 C C . GLY A 1 89 ? -7.678 -5.639 9.404 1.00 92.44 89 GLY A C 1
ATOM 638 O O . GLY A 1 89 ? -7.797 -5.249 10.567 1.00 92.44 89 GLY A O 1
ATOM 639 N N . PHE A 1 90 ? -8.478 -5.209 8.427 1.00 92.88 90 PHE A N 1
ATOM 640 C CA . PHE A 1 90 ? -9.550 -4.239 8.629 1.00 92.88 90 PHE A CA 1
ATOM 641 C C . PHE A 1 90 ? -10.652 -4.760 9.557 1.00 92.88 90 PHE A C 1
ATOM 643 O O . PHE A 1 90 ? -11.083 -4.054 10.474 1.00 92.88 90 PHE A O 1
ATOM 650 N N . ALA A 1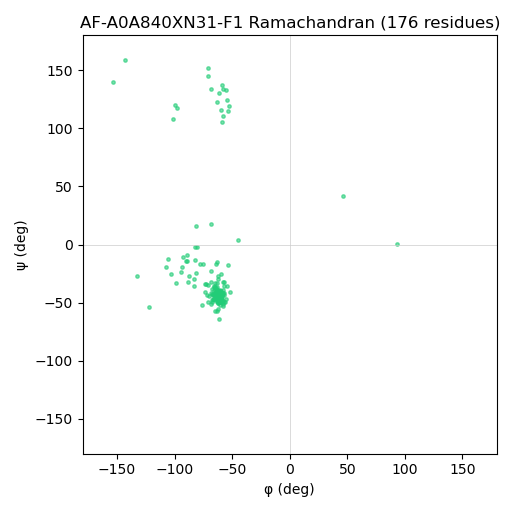 91 ? -11.102 -5.997 9.337 1.00 90.94 91 ALA A N 1
ATOM 651 C CA . ALA A 1 91 ? -12.082 -6.650 10.195 1.00 90.94 91 ALA A CA 1
ATOM 652 C C . ALA A 1 91 ? -11.538 -6.812 11.620 1.00 90.94 91 ALA A C 1
ATOM 654 O O . ALA A 1 91 ? -12.211 -6.446 12.582 1.00 90.94 91 ALA A O 1
ATOM 655 N N . LEU A 1 92 ? -10.287 -7.262 11.757 1.00 88.19 92 LEU A N 1
ATOM 656 C CA . LEU A 1 92 ? -9.638 -7.448 13.051 1.00 88.19 92 LEU A CA 1
ATOM 657 C C . LEU A 1 92 ? -9.564 -6.134 13.840 1.00 88.19 92 LEU A C 1
ATOM 659 O O . LEU A 1 92 ? -9.938 -6.109 15.011 1.00 88.19 92 LEU A O 1
ATOM 663 N N . ARG A 1 93 ? -9.195 -5.016 13.197 1.00 85.94 93 ARG A N 1
ATOM 664 C CA . ARG A 1 93 ? -9.215 -3.695 13.847 1.00 85.94 93 ARG A CA 1
ATOM 665 C C . ARG A 1 93 ? -10.592 -3.371 14.415 1.00 85.94 93 ARG A C 1
ATOM 667 O O . ARG A 1 93 ? -10.679 -2.890 15.541 1.00 85.94 93 ARG A O 1
ATOM 674 N N . ARG A 1 94 ? -11.658 -3.588 13.639 1.00 82.44 94 ARG A N 1
ATOM 675 C CA . ARG A 1 94 ? -13.031 -3.265 14.065 1.00 82.44 94 ARG A CA 1
ATOM 676 C C . ARG A 1 94 ? -13.466 -4.054 15.295 1.00 82.44 94 ARG A C 1
ATOM 678 O O . ARG A 1 94 ? -14.270 -3.549 16.067 1.00 82.44 94 ARG A O 1
ATOM 685 N N . HIS A 1 95 ? -12.938 -5.262 15.468 1.00 80.56 95 HIS A N 1
ATOM 686 C CA . HIS A 1 95 ? -13.223 -6.090 16.634 1.00 80.56 95 HIS A CA 1
ATOM 687 C C . HIS A 1 95 ? -12.352 -5.749 17.848 1.00 80.56 95 HIS A C 1
ATOM 689 O O . HIS A 1 95 ? -12.803 -5.929 18.974 1.00 80.56 95 HIS A O 1
ATOM 695 N N . VAL A 1 96 ? -11.124 -5.262 17.638 1.00 77.94 96 VAL A N 1
ATOM 696 C CA . VAL A 1 96 ? -10.139 -5.066 18.718 1.00 77.94 96 VAL A CA 1
ATOM 697 C C . VAL A 1 96 ? -10.065 -3.619 19.219 1.00 77.94 96 VAL A C 1
ATOM 699 O O . VAL A 1 96 ? -9.799 -3.393 20.396 1.00 77.94 96 VAL A O 1
ATOM 702 N N . VAL A 1 97 ? -10.271 -2.620 18.358 1.00 71.75 97 VAL A N 1
ATOM 703 C CA . VAL A 1 97 ? -10.029 -1.211 18.707 1.00 71.75 97 VAL A CA 1
ATOM 704 C C . VAL A 1 97 ? -11.32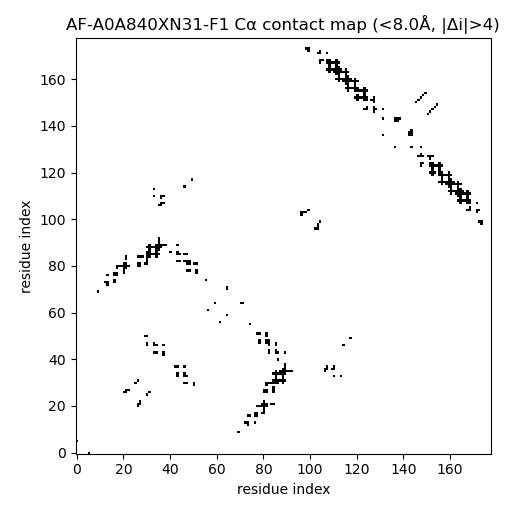5 -0.513 19.101 1.00 71.75 97 VAL A C 1
ATOM 706 O O . VAL A 1 97 ? -12.222 -0.322 18.280 1.00 71.75 97 VAL A O 1
ATOM 709 N N . THR A 1 98 ? -11.388 -0.053 20.350 1.00 65.94 98 THR A N 1
ATOM 710 C CA . THR A 1 98 ? -12.443 0.839 20.833 1.00 65.94 98 THR A CA 1
ATOM 711 C C . THR A 1 98 ? -12.329 2.231 20.192 1.00 65.94 98 THR A C 1
ATOM 713 O O . THR A 1 98 ? -11.225 2.798 20.148 1.00 65.94 98 THR A O 1
ATOM 716 N N . PRO A 1 99 ? -13.449 2.808 19.711 1.00 64.94 99 PRO A N 1
ATOM 717 C CA . PRO A 1 99 ? -13.466 4.135 19.102 1.00 64.94 99 PRO A CA 1
ATOM 718 C C . PRO A 1 99 ? -12.939 5.217 20.055 1.00 64.94 99 PRO A C 1
ATOM 720 O O . PRO A 1 99 ? -13.346 5.281 21.213 1.00 64.94 99 PRO A O 1
ATOM 723 N N . GLY A 1 100 ? -12.061 6.093 19.561 1.00 66.44 100 GLY A N 1
ATOM 724 C CA . GLY A 1 100 ? -11.569 7.273 20.282 1.00 66.44 100 GLY A CA 1
ATOM 725 C C . GLY A 1 100 ? -10.271 7.082 21.074 1.00 66.44 100 GLY A C 1
ATOM 726 O O . GLY A 1 100 ? -9.784 8.039 21.676 1.00 66.44 100 GLY A O 1
ATOM 727 N N . SER A 1 101 ? -9.673 5.889 21.060 1.00 74.88 101 SER A N 1
ATOM 728 C CA . SER A 1 101 ? -8.405 5.626 21.753 1.00 74.88 101 SER A CA 1
ATOM 729 C C . SER A 1 101 ? -7.201 6.309 21.079 1.00 74.88 101 SER A C 1
ATOM 731 O O . SER A 1 101 ? -7.151 6.494 19.860 1.00 74.88 101 SER A O 1
ATOM 733 N N . THR A 1 102 ? -6.161 6.641 21.854 1.00 77.94 102 THR A N 1
ATOM 734 C CA . THR A 1 102 ? -4.872 7.116 21.305 1.00 77.94 102 THR A CA 1
ATOM 735 C C . THR A 1 102 ? -4.273 6.103 20.323 1.00 77.94 102 THR A C 1
ATOM 737 O O . THR A 1 102 ? -3.669 6.500 19.327 1.00 77.94 102 THR A O 1
ATOM 740 N N . ALA A 1 103 ? -4.512 4.806 20.551 1.00 74.62 103 ALA A N 1
ATOM 741 C CA . ALA A 1 103 ? -4.125 3.729 19.646 1.00 74.62 103 ALA A CA 1
ATOM 742 C C . ALA A 1 103 ? -4.786 3.863 18.263 1.00 74.62 103 ALA A C 1
ATOM 744 O O . ALA A 1 103 ? -4.123 3.670 17.247 1.00 74.62 103 ALA A O 1
ATOM 745 N N . GLU A 1 104 ? -6.054 4.281 18.192 1.00 75.56 104 GLU A N 1
ATOM 746 C CA . GLU A 1 104 ? -6.731 4.548 16.920 1.00 75.56 104 GLU A CA 1
ATOM 747 C C . GL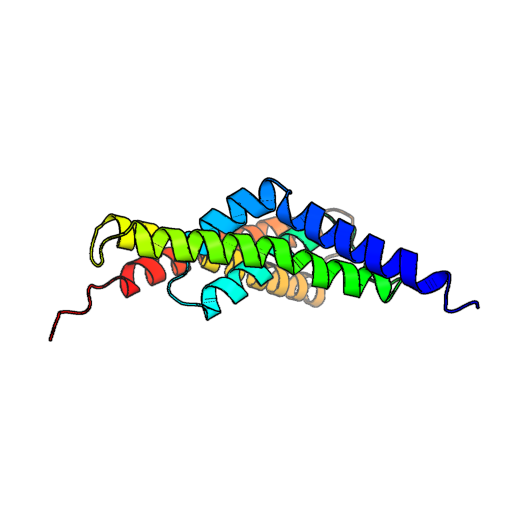U A 1 104 ? -6.107 5.734 16.168 1.00 75.56 104 GLU A C 1
ATOM 749 O O . GLU A 1 104 ? -5.953 5.689 14.942 1.00 75.56 104 GLU A O 1
ATOM 754 N N . ARG A 1 105 ? -5.719 6.792 16.890 1.00 77.75 105 ARG A N 1
ATOM 755 C CA . ARG A 1 105 ? -5.074 7.977 16.297 1.00 77.75 105 ARG A CA 1
ATOM 756 C C . ARG A 1 105 ? -3.678 7.644 15.776 1.00 77.75 105 ARG A C 1
ATOM 758 O O . ARG A 1 105 ? -3.336 8.049 14.668 1.00 77.75 105 ARG A O 1
ATOM 765 N N . ALA A 1 106 ? -2.911 6.864 16.537 1.00 78.62 106 ALA A N 1
ATOM 766 C CA . ALA A 1 106 ? -1.599 6.374 16.127 1.00 78.62 106 ALA A CA 1
ATOM 767 C C . ALA A 1 106 ? -1.701 5.442 14.911 1.00 78.62 106 ALA A C 1
ATOM 769 O O . ALA A 1 106 ? -1.003 5.658 13.923 1.00 78.62 106 ALA A O 1
ATOM 770 N N . ALA A 1 107 ? -2.634 4.482 14.928 1.00 77.12 107 ALA A N 1
ATOM 771 C CA . ALA A 1 107 ? -2.902 3.613 13.784 1.00 77.12 107 ALA A CA 1
ATOM 772 C C 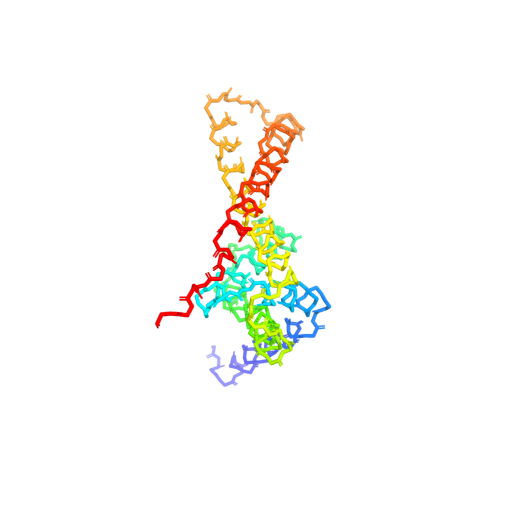. ALA A 1 107 ? -3.297 4.438 12.554 1.00 77.12 107 ALA A C 1
ATOM 774 O O . ALA A 1 107 ? -2.780 4.245 11.466 1.00 77.12 107 ALA A O 1
ATOM 775 N N . SER A 1 108 ? -4.148 5.440 12.719 1.00 79.69 108 SER A N 1
ATOM 776 C CA . SER A 1 108 ? -4.548 6.307 11.616 1.00 79.69 108 SER A CA 1
ATOM 777 C C . SER A 1 108 ? -3.418 7.172 11.051 1.00 79.69 108 SER A C 1
ATOM 779 O O . SER A 1 108 ? -3.383 7.430 9.850 1.00 79.69 108 SER A O 1
ATOM 781 N N . ALA A 1 109 ? -2.506 7.650 11.895 1.00 82.56 109 ALA A N 1
ATOM 782 C CA . ALA A 1 109 ? -1.316 8.349 11.427 1.00 82.56 109 ALA A CA 1
ATOM 783 C C . ALA A 1 109 ? -0.381 7.400 10.684 1.00 82.56 109 ALA A C 1
ATOM 785 O O . ALA A 1 109 ? 0.094 7.744 9.611 1.00 82.56 109 ALA A O 1
ATOM 786 N N . PHE A 1 110 ? -0.177 6.184 11.188 1.00 79.62 110 PHE A N 1
ATOM 787 C CA . PHE A 1 110 ? 0.616 5.178 10.488 1.00 79.62 110 PHE A CA 1
ATOM 788 C C . PHE A 1 110 ? -0.025 4.782 9.143 1.00 79.62 110 PHE A C 1
ATOM 790 O O . PHE A 1 110 ? 0.669 4.648 8.142 1.00 79.62 110 PHE A O 1
ATOM 797 N N . ALA A 1 111 ? -1.358 4.715 9.078 1.00 76.12 111 ALA A N 1
ATOM 798 C CA . ALA A 1 111 ? -2.119 4.497 7.848 1.00 76.12 111 ALA A CA 1
ATOM 799 C C . ALA A 1 111 ? -1.819 5.563 6.808 1.00 76.12 111 ALA A C 1
ATOM 801 O O . ALA A 1 111 ? -1.461 5.275 5.667 1.00 76.12 111 ALA A O 1
ATOM 802 N N . GLY A 1 112 ? -1.955 6.812 7.246 1.00 79.62 112 GLY A N 1
ATOM 803 C CA . GLY A 1 112 ? -1.631 7.966 6.442 1.00 79.62 112 GLY A CA 1
ATOM 804 C C . GLY A 1 112 ? -0.172 7.945 6.006 1.00 79.62 112 GLY A C 1
A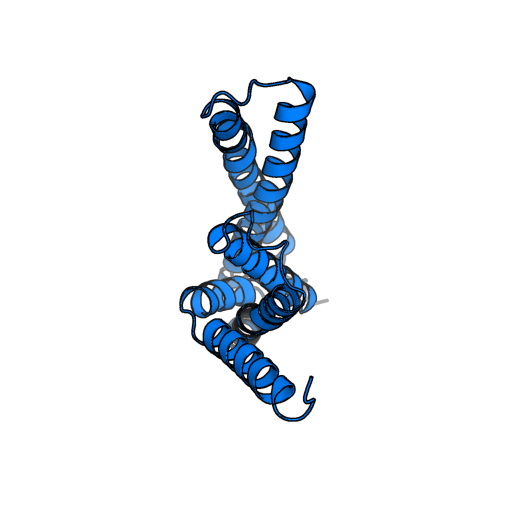TOM 805 O O . GLY A 1 112 ? 0.096 8.206 4.844 1.00 79.62 112 GLY A O 1
ATOM 806 N N . LEU A 1 113 ? 0.753 7.574 6.894 1.00 85.94 113 LEU A N 1
ATOM 807 C CA . LEU A 1 113 ? 2.178 7.477 6.595 1.00 85.94 113 LEU A CA 1
ATOM 808 C C . LEU A 1 113 ? 2.441 6.511 5.444 1.00 85.94 113 LEU A C 1
ATOM 810 O O . LEU A 1 113 ? 3.095 6.878 4.474 1.00 85.94 113 LEU A O 1
ATOM 814 N N . VAL A 1 114 ? 1.902 5.296 5.521 1.00 79.19 114 VAL A N 1
ATOM 815 C CA . VAL A 1 114 ? 2.137 4.286 4.486 1.00 79.19 114 VAL A CA 1
ATOM 816 C C . VAL A 1 114 ? 1.470 4.688 3.171 1.00 79.19 114 VAL A C 1
ATOM 818 O O . VAL A 1 114 ? 2.130 4.721 2.136 1.00 79.19 114 VAL A O 1
ATOM 821 N N . LEU A 1 115 ? 0.186 5.063 3.199 1.00 78.19 115 LEU A N 1
ATOM 822 C CA . LEU A 1 115 ? -0.547 5.459 1.990 1.00 78.19 115 LEU A CA 1
ATOM 823 C C . LEU A 1 115 ? 0.055 6.705 1.336 1.00 78.19 115 LEU A C 1
ATOM 825 O O . LEU A 1 115 ? 0.205 6.761 0.118 1.00 78.19 115 LEU A O 1
ATOM 829 N N . GLY A 1 116 ? 0.420 7.691 2.149 1.00 81.44 116 GLY A N 1
ATOM 830 C CA . GLY A 1 116 ? 1.077 8.907 1.706 1.00 81.44 116 GLY A CA 1
ATOM 831 C C . GLY A 1 116 ? 2.452 8.617 1.117 1.00 81.44 116 GLY A C 1
ATOM 832 O O . GLY A 1 116 ? 2.767 9.146 0.057 1.00 81.44 116 GLY A O 1
ATOM 833 N N . GLY A 1 117 ? 3.241 7.740 1.744 1.00 80.38 117 GLY A N 1
ATOM 834 C CA . GLY A 1 117 ? 4.548 7.329 1.237 1.00 80.38 117 GLY A CA 1
ATOM 835 C C . GLY A 1 117 ? 4.449 6.672 -0.134 1.00 80.38 117 GLY A C 1
ATOM 836 O O . GLY A 1 117 ? 5.208 7.021 -1.032 1.00 80.38 117 GLY A O 1
ATOM 837 N N . VAL A 1 118 ? 3.465 5.792 -0.340 1.00 79.19 118 VAL A N 1
ATOM 838 C CA . VAL A 1 118 ? 3.262 5.174 -1.655 1.00 79.19 118 VAL A CA 1
ATOM 839 C C . VAL A 1 118 ? 2.742 6.178 -2.686 1.00 79.19 118 VAL A C 1
ATOM 841 O O . VAL A 1 118 ? 3.264 6.228 -3.796 1.00 79.19 118 VAL A O 1
ATOM 844 N N . ALA A 1 119 ? 1.765 7.020 -2.340 1.00 78.38 119 ALA A N 1
ATOM 845 C CA . ALA A 1 119 ? 1.296 8.067 -3.249 1.00 78.38 119 ALA A CA 1
ATOM 846 C C . ALA A 1 119 ? 2.441 9.014 -3.651 1.00 78.38 119 ALA A C 1
ATOM 848 O O . ALA A 1 119 ? 2.602 9.342 -4.824 1.00 78.38 119 ALA A O 1
ATOM 849 N N . GLY A 1 120 ? 3.280 9.393 -2.686 1.00 86.62 120 GLY A N 1
ATOM 850 C CA . GLY A 1 120 ? 4.480 10.188 -2.904 1.00 86.62 120 GLY A CA 1
ATOM 851 C C . GLY A 1 120 ? 5.527 9.480 -3.763 1.00 86.62 120 GLY A C 1
ATOM 852 O O . GLY A 1 120 ? 6.131 10.123 -4.614 1.00 86.62 120 GLY A O 1
ATOM 853 N N . ALA A 1 121 ? 5.695 8.163 -3.610 1.00 78.94 121 ALA A N 1
ATOM 854 C CA . ALA A 1 121 ? 6.548 7.348 -4.473 1.00 78.94 121 ALA A CA 1
ATOM 855 C C . ALA A 1 121 ? 6.088 7.402 -5.934 1.00 78.94 121 ALA A C 1
ATOM 857 O O . ALA A 1 121 ? 6.888 7.664 -6.825 1.00 78.94 121 ALA A O 1
ATOM 858 N N . VAL A 1 122 ? 4.789 7.189 -6.171 1.00 80.19 122 VAL A N 1
ATOM 859 C CA . VAL A 1 122 ? 4.189 7.200 -7.514 1.00 80.19 122 VAL A CA 1
ATOM 860 C C . VAL A 1 122 ? 4.332 8.577 -8.159 1.00 80.19 122 VAL A C 1
ATOM 862 O O . VAL A 1 122 ? 4.779 8.679 -9.299 1.00 80.19 122 VAL A O 1
ATOM 865 N N . ILE A 1 123 ? 4.007 9.642 -7.419 1.00 83.38 123 ILE A N 1
ATOM 866 C CA . ILE A 1 123 ? 4.164 11.023 -7.896 1.00 83.38 123 ILE A CA 1
ATOM 867 C C . ILE A 1 123 ? 5.641 11.328 -8.173 1.00 83.38 123 ILE A C 1
ATOM 869 O O . ILE A 1 123 ? 5.961 11.901 -9.211 1.00 83.38 123 ILE A O 1
ATOM 873 N N . GLY A 1 124 ? 6.542 10.919 -7.278 1.00 86.88 124 GLY A N 1
ATOM 874 C CA . GLY A 1 124 ? 7.984 11.081 -7.437 1.00 86.88 124 GLY A CA 1
ATOM 875 C C . GLY A 1 124 ? 8.502 10.390 -8.695 1.00 86.88 124 GLY A C 1
ATOM 876 O O . GLY A 1 124 ? 9.176 11.023 -9.498 1.00 86.88 124 GLY A O 1
ATOM 877 N N . LEU A 1 125 ? 8.132 9.130 -8.929 1.00 84.56 125 LEU A N 1
ATOM 878 C CA . LEU A 1 125 ? 8.509 8.413 -10.150 1.00 84.56 125 LEU A CA 1
ATOM 879 C C . LEU A 1 125 ? 8.011 9.126 -11.407 1.00 84.56 125 LEU A C 1
ATOM 881 O O . LEU A 1 125 ? 8.806 9.352 -12.314 1.00 84.56 125 LEU A O 1
ATOM 885 N N . GLY A 1 126 ? 6.743 9.550 -11.432 1.00 79.12 126 GLY A N 1
ATOM 886 C CA . GLY A 1 126 ? 6.187 10.279 -12.574 1.00 79.12 126 GLY A CA 1
ATOM 887 C C . GLY A 1 126 ? 6.905 11.607 -12.845 1.00 79.12 126 GLY A C 1
ATOM 888 O O . GLY A 1 126 ? 7.205 11.930 -13.992 1.00 79.12 126 GLY A O 1
ATOM 889 N N . LEU A 1 127 ? 7.244 12.364 -11.795 1.00 84.88 127 LEU A N 1
ATOM 890 C CA . LEU A 1 127 ? 8.031 13.597 -11.923 1.00 84.88 127 LEU A CA 1
ATOM 891 C C . LEU A 1 127 ? 9.472 13.324 -12.374 1.00 84.88 127 LEU A C 1
ATOM 893 O O . LEU A 1 127 ? 10.011 14.084 -13.177 1.00 84.88 127 LEU A O 1
ATOM 897 N N . GLY A 1 128 ? 10.085 12.245 -11.888 1.00 84.12 128 GLY A N 1
ATOM 898 C CA . GLY A 1 128 ? 11.421 11.827 -12.300 1.00 84.12 128 GLY A CA 1
ATOM 899 C C . GLY A 1 128 ? 11.470 11.421 -13.771 1.00 84.12 128 GLY A C 1
ATOM 900 O O . GLY A 1 128 ? 12.385 11.821 -14.487 1.00 84.12 128 GLY A O 1
ATOM 901 N N . GLU A 1 129 ? 10.459 10.699 -14.248 1.00 82.25 129 GLU A N 1
ATOM 902 C CA . GLU A 1 129 ? 10.325 10.324 -15.657 1.00 82.25 129 GLU A CA 1
ATOM 903 C C . GLU A 1 129 ? 10.140 11.554 -16.550 1.00 82.25 129 GLU A C 1
ATOM 905 O O . GLU A 1 129 ? 10.830 11.708 -17.564 1.00 82.25 129 GLU A O 1
ATOM 910 N N . LEU A 1 130 ? 9.279 12.485 -16.129 1.00 85.19 130 LEU A N 1
ATOM 911 C CA . LEU A 1 130 ? 9.081 13.757 -16.818 1.00 85.19 130 LEU A CA 1
ATOM 912 C C . LEU A 1 130 ? 10.387 14.558 -16.902 1.00 85.19 130 LEU A C 1
ATOM 914 O O . LEU A 1 130 ? 10.725 15.078 -17.965 1.00 85.19 130 LEU A O 1
ATOM 918 N N . TYR A 1 131 ? 11.143 14.621 -15.803 1.00 84.50 131 TYR A N 1
ATOM 919 C CA . TYR A 1 131 ? 12.433 15.304 -15.751 1.00 84.50 131 TYR A CA 1
ATOM 920 C C . TYR A 1 131 ? 13.452 14.680 -16.705 1.00 84.50 131 TYR A C 1
ATOM 922 O O . TYR A 1 131 ? 14.045 15.398 -17.508 1.00 84.50 131 TYR A O 1
ATOM 930 N N . VAL A 1 132 ? 13.632 13.355 -16.666 1.00 82.06 132 VAL A N 1
ATOM 931 C CA . VAL A 1 132 ? 14.566 12.645 -17.557 1.00 82.06 132 VAL A CA 1
ATOM 932 C C . VAL A 1 132 ? 14.209 12.894 -19.024 1.00 82.06 132 VAL A C 1
ATOM 934 O O . VAL A 1 132 ? 15.093 13.185 -19.833 1.00 82.06 132 VAL A O 1
ATOM 937 N N . THR A 1 133 ? 12.913 12.863 -19.342 1.00 81.38 133 THR A N 1
ATOM 938 C CA . THR A 1 133 ? 12.398 13.093 -20.697 1.00 81.38 133 THR A CA 1
ATOM 939 C C . THR A 1 133 ? 12.652 14.527 -21.168 1.00 81.38 133 THR A C 1
ATOM 941 O O . THR A 1 133 ? 13.143 14.738 -22.277 1.00 81.38 133 THR A O 1
ATOM 944 N N . MET A 1 134 ? 12.360 15.530 -20.332 1.00 84.38 134 MET A N 1
ATOM 945 C CA . MET A 1 134 ? 12.518 16.943 -20.695 1.00 84.38 134 MET A CA 1
ATOM 946 C C . MET A 1 134 ? 13.980 17.395 -20.730 1.00 84.38 134 MET A C 1
ATOM 948 O O . MET A 1 134 ? 14.375 18.126 -21.637 1.00 84.38 134 MET A O 1
ATOM 952 N N . ALA A 1 135 ? 14.793 16.960 -19.769 1.00 82.31 135 ALA A N 1
ATOM 953 C CA . ALA A 1 135 ? 16.193 17.363 -19.659 1.00 82.31 135 ALA A CA 1
ATOM 954 C C . ALA A 1 135 ? 17.132 16.558 -20.574 1.00 82.31 135 ALA A C 1
ATOM 956 O O . ALA A 1 135 ? 18.330 16.833 -20.595 1.00 82.31 135 ALA A O 1
ATOM 957 N N . ARG A 1 136 ? 16.605 15.577 -21.329 1.00 73.81 136 ARG A N 1
ATOM 958 C CA . ARG A 1 136 ? 17.381 14.652 -22.177 1.00 73.81 136 ARG A CA 1
ATOM 959 C C . ARG A 1 136 ? 18.600 14.094 -21.441 1.00 73.81 136 ARG A C 1
ATOM 961 O O . ARG A 1 136 ? 19.693 14.025 -22.005 1.00 73.81 136 ARG A O 1
ATOM 968 N N . VAL A 1 137 ? 18.422 13.745 -20.165 1.00 68.12 137 VAL A N 1
ATOM 969 C CA . VAL A 1 137 ? 19.513 13.207 -19.348 1.00 68.12 137 VAL A CA 1
ATOM 970 C C . VAL A 1 137 ? 19.993 11.943 -20.046 1.00 68.12 137 VAL A C 1
ATOM 972 O O . VAL A 1 137 ? 19.211 11.010 -20.225 1.00 68.12 137 VAL A O 1
ATOM 975 N N . SER A 1 138 ? 21.246 11.939 -20.511 1.00 60.41 138 SER A N 1
ATOM 976 C CA . SER A 1 138 ? 21.758 10.826 -21.306 1.00 60.41 138 SER A CA 1
ATOM 977 C C . SER A 1 138 ? 21.585 9.526 -20.527 1.00 60.41 138 SER A C 1
ATOM 979 O O . SER A 1 138 ? 21.973 9.456 -19.359 1.00 60.41 138 SER A O 1
ATOM 981 N N . THR A 1 139 ? 21.072 8.492 -21.186 1.00 54.19 139 THR A N 1
ATOM 982 C CA . THR A 1 139 ? 20.877 7.140 -20.642 1.00 54.19 139 THR A CA 1
ATOM 983 C C . THR A 1 139 ? 22.188 6.393 -20.369 1.00 54.19 139 THR A C 1
ATOM 985 O O . THR A 1 139 ? 22.170 5.175 -20.228 1.00 54.19 139 THR A O 1
ATOM 988 N N . LEU A 1 140 ? 23.327 7.097 -20.281 1.00 54.91 140 LEU A N 1
ATOM 989 C CA . LEU A 1 140 ? 24.569 6.546 -19.745 1.00 54.91 140 LEU A CA 1
ATOM 990 C C . LEU A 1 140 ? 24.257 5.976 -18.355 1.00 54.91 140 LEU A C 1
ATOM 992 O O . LEU A 1 140 ? 23.859 6.712 -17.450 1.00 54.91 140 LEU A O 1
ATOM 996 N N . GLU A 1 141 ? 24.392 4.653 -18.268 1.00 53.53 141 GLU A N 1
ATOM 997 C CA . GLU A 1 141 ? 23.715 3.627 -17.449 1.00 53.53 141 GLU A CA 1
ATOM 998 C C . GLU A 1 141 ? 23.484 3.864 -15.938 1.00 53.53 141 GLU A C 1
ATOM 1000 O O . GLU A 1 141 ? 22.925 3.002 -15.269 1.00 53.53 141 GLU A O 1
ATOM 1005 N N . GLY A 1 142 ? 23.822 5.024 -15.373 1.00 62.66 142 GLY A N 1
ATOM 1006 C CA . GLY A 1 142 ? 23.597 5.336 -13.957 1.00 62.66 142 GLY A CA 1
ATOM 1007 C C . GLY A 1 142 ? 22.955 6.692 -13.665 1.00 62.66 142 GLY A C 1
ATOM 1008 O O . GLY A 1 142 ? 22.274 6.821 -12.651 1.00 62.66 142 GLY A O 1
ATOM 1009 N N . ALA A 1 143 ? 23.116 7.707 -14.521 1.00 69.75 143 ALA A N 1
ATOM 1010 C CA . ALA A 1 143 ? 22.751 9.083 -14.157 1.00 69.75 143 ALA A CA 1
ATOM 1011 C C . ALA A 1 143 ? 21.231 9.306 -14.090 1.00 69.75 143 ALA A C 1
ATOM 1013 O O . ALA A 1 143 ? 20.731 9.905 -13.137 1.00 69.75 143 ALA A O 1
ATOM 1014 N N . ALA A 1 144 ? 20.487 8.780 -15.068 1.00 70.50 144 ALA A N 1
ATOM 1015 C CA . ALA A 1 144 ? 19.028 8.874 -15.092 1.00 70.50 144 ALA A CA 1
ATOM 1016 C C . ALA A 1 144 ? 18.389 8.067 -13.948 1.00 70.50 144 ALA A C 1
ATOM 1018 O O . ALA A 1 144 ? 17.511 8.577 -13.256 1.00 70.50 144 ALA A O 1
ATOM 1019 N N . GLY A 1 145 ? 18.883 6.849 -13.694 1.00 70.44 145 GLY A N 1
ATOM 1020 C CA . GLY A 1 145 ? 18.421 6.014 -12.582 1.00 70.44 145 GLY A CA 1
ATOM 1021 C C . GLY A 1 145 ? 18.733 6.632 -11.218 1.00 70.44 145 GLY A C 1
ATOM 1022 O O . GLY A 1 145 ? 17.860 6.686 -10.353 1.00 70.44 145 GLY A O 1
ATOM 1023 N N . TYR A 1 146 ? 19.941 7.179 -11.045 1.00 81.06 146 TYR A N 1
ATOM 1024 C CA . TYR A 1 146 ? 20.329 7.895 -9.831 1.00 81.06 146 TYR A CA 1
ATOM 1025 C C . TYR A 1 146 ? 19.423 9.101 -9.585 1.00 81.06 146 TYR A C 1
ATOM 1027 O O . TYR A 1 146 ? 18.904 9.267 -8.482 1.00 81.06 146 TYR A O 1
ATOM 1035 N N . ALA A 1 147 ? 19.188 9.917 -10.616 1.00 78.38 147 ALA A N 1
ATOM 1036 C CA . ALA A 1 147 ? 18.321 11.076 -10.496 1.00 78.38 147 ALA A CA 1
ATOM 1037 C C . ALA A 1 147 ? 16.886 10.665 -10.146 1.00 78.38 147 ALA A C 1
ATOM 1039 O O . ALA A 1 147 ? 16.328 11.149 -9.166 1.00 78.38 147 ALA A O 1
ATOM 1040 N N . MET A 1 148 ? 16.309 9.712 -10.876 1.00 79.56 148 MET A N 1
ATOM 1041 C CA . MET A 1 148 ? 14.950 9.232 -10.631 1.00 79.56 148 MET A CA 1
ATOM 1042 C C . MET A 1 148 ? 14.779 8.700 -9.200 1.00 79.56 148 MET A C 1
ATOM 1044 O O . MET A 1 148 ? 13.796 9.017 -8.529 1.00 79.56 148 MET A O 1
ATOM 1048 N N . PHE A 1 149 ? 15.763 7.950 -8.699 1.00 76.50 149 PHE A N 1
ATOM 1049 C CA . PHE A 1 149 ? 15.697 7.338 -7.376 1.00 76.50 149 PHE A CA 1
ATOM 1050 C C . PHE A 1 149 ? 15.950 8.340 -6.237 1.00 76.50 149 PHE A C 1
ATOM 1052 O O . PHE A 1 149 ? 15.143 8.444 -5.312 1.00 76.50 149 PHE A O 1
ATOM 1059 N N . PHE A 1 150 ? 17.050 9.097 -6.291 1.00 84.44 150 PHE A N 1
ATOM 1060 C CA . PHE A 1 150 ? 17.487 9.957 -5.185 1.00 84.44 150 PHE A CA 1
ATOM 1061 C C . PHE A 1 150 ? 16.891 11.363 -5.211 1.00 84.44 150 PHE A C 1
ATOM 1063 O O . PHE A 1 150 ? 16.668 11.929 -4.142 1.00 84.44 150 PHE A O 1
ATOM 1070 N N . LEU A 1 151 ? 16.622 11.935 -6.389 1.00 86.25 151 LEU A N 1
ATOM 1071 C CA . LEU A 1 151 ? 16.045 13.282 -6.486 1.00 86.25 151 LEU A CA 1
ATOM 1072 C C . LEU A 1 151 ? 14.518 13.267 -6.426 1.00 86.25 151 LEU A C 1
ATOM 1074 O O . LEU A 1 151 ? 13.935 14.249 -5.974 1.00 86.25 151 LEU A O 1
ATOM 1078 N N . PHE A 1 152 ? 13.868 12.176 -6.844 1.00 87.31 152 PHE A N 1
ATOM 1079 C CA . PHE A 1 152 ? 12.410 12.162 -6.975 1.00 87.31 15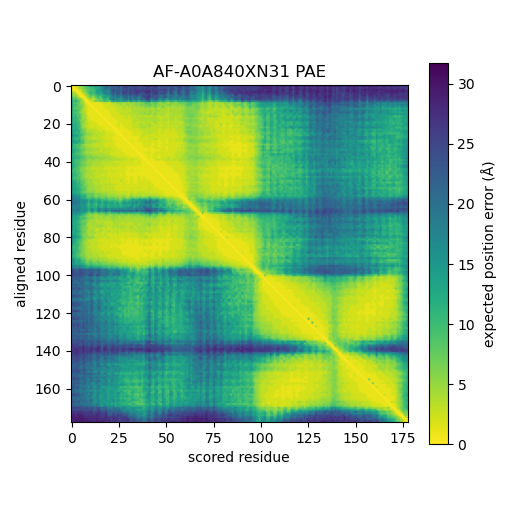2 PHE A CA 1
ATOM 1080 C C . PHE A 1 152 ? 11.712 11.077 -6.156 1.00 87.31 152 PHE A C 1
ATOM 1082 O O . PHE A 1 152 ? 10.838 11.410 -5.357 1.00 87.31 152 PHE A O 1
ATOM 1089 N N . LEU A 1 153 ? 12.086 9.801 -6.292 1.00 82.25 153 LEU A N 1
ATOM 1090 C CA . LEU A 1 153 ? 11.402 8.709 -5.588 1.00 82.25 153 LEU A CA 1
ATOM 1091 C C . LEU A 1 153 ? 11.563 8.813 -4.064 1.00 82.25 153 LEU A C 1
ATOM 1093 O O . LEU A 1 153 ? 10.565 8.865 -3.349 1.00 82.25 153 LEU A O 1
ATOM 1097 N N . LEU A 1 154 ? 12.801 8.845 -3.559 1.00 87.12 154 LEU A N 1
ATOM 1098 C CA . LEU A 1 154 ? 13.085 8.906 -2.118 1.00 87.12 154 LEU A CA 1
ATOM 1099 C C . LEU A 1 154 ? 12.478 10.159 -1.458 1.00 87.12 154 LEU A C 1
ATOM 1101 O O . LEU A 1 154 ? 11.760 10.017 -0.462 1.00 87.12 154 LEU A O 1
ATOM 1105 N N . PRO A 1 155 ? 12.686 11.374 -2.005 1.00 90.25 155 PRO A N 1
ATOM 1106 C CA . PRO A 1 155 ? 12.044 12.577 -1.485 1.00 90.25 155 PRO A CA 1
ATOM 1107 C C . PRO A 1 155 ? 10.521 12.519 -1.591 1.00 90.25 155 PRO A C 1
ATOM 1109 O O . PRO A 1 155 ? 9.833 12.911 -0.650 1.00 90.25 155 PRO A O 1
ATOM 1112 N N . GLY A 1 156 ? 9.987 11.978 -2.691 1.00 90.12 156 GLY A N 1
ATOM 1113 C CA . GLY A 1 156 ? 8.556 11.767 -2.889 1.00 90.12 156 GLY A CA 1
ATOM 1114 C C . GLY A 1 156 ? 7.952 10.887 -1.797 1.00 90.12 156 GLY A C 1
ATOM 1115 O O . GLY A 1 156 ? 6.973 11.289 -1.168 1.00 90.12 156 GLY A O 1
ATOM 1116 N N . ILE A 1 157 ? 8.576 9.740 -1.499 1.00 85.50 157 ILE A N 1
ATOM 1117 C CA . ILE A 1 157 ? 8.190 8.861 -0.384 1.00 85.50 157 ILE A CA 1
ATOM 1118 C C . ILE A 1 157 ? 8.212 9.633 0.933 1.00 85.50 157 ILE A C 1
ATOM 1120 O O . ILE A 1 157 ? 7.238 9.582 1.679 1.00 85.50 157 ILE A O 1
ATOM 1124 N N . GLY A 1 158 ? 9.293 10.362 1.221 1.00 89.06 158 GLY A N 1
ATOM 1125 C CA . GLY A 1 158 ? 9.438 11.107 2.472 1.00 89.06 158 GLY A CA 1
ATOM 1126 C C . GLY A 1 158 ? 8.346 12.162 2.660 1.00 89.06 158 GLY A C 1
ATOM 1127 O O . GLY A 1 158 ? 7.648 12.167 3.676 1.00 89.06 158 GLY A O 1
ATOM 1128 N N . ILE A 1 159 ? 8.153 13.026 1.661 1.00 91.94 159 ILE A N 1
ATOM 1129 C CA . ILE A 1 159 ? 7.146 14.095 1.685 1.00 91.94 159 ILE A CA 1
ATOM 1130 C C . ILE A 1 159 ? 5.744 13.495 1.784 1.00 91.94 159 ILE A C 1
ATOM 1132 O O . ILE A 1 159 ? 4.949 13.900 2.636 1.00 91.94 159 ILE A O 1
ATOM 1136 N N . GLY A 1 160 ? 5.450 12.502 0.944 1.00 91.00 160 GLY A N 1
ATOM 1137 C CA . GLY A 1 160 ? 4.167 11.819 0.933 1.00 91.00 160 GLY A CA 1
ATOM 1138 C C . GLY A 1 160 ? 3.858 11.164 2.276 1.00 91.00 160 GLY A C 1
ATOM 1139 O O . GLY A 1 160 ? 2.766 11.351 2.812 1.00 91.00 160 GLY A O 1
ATOM 1140 N N . ALA A 1 161 ? 4.824 10.456 2.862 1.00 87.06 161 ALA A N 1
ATOM 1141 C CA . ALA A 1 161 ? 4.670 9.777 4.142 1.00 87.06 161 ALA A CA 1
ATOM 1142 C C . ALA A 1 161 ? 4.392 10.765 5.280 1.00 87.06 161 ALA A C 1
ATOM 1144 O O . ALA A 1 161 ? 3.461 10.568 6.060 1.00 87.06 161 ALA A O 1
ATOM 1145 N N . VAL A 1 162 ? 5.138 11.870 5.352 1.00 93.44 162 VAL A N 1
ATOM 1146 C CA . VAL A 1 162 ? 4.923 12.899 6.380 1.00 93.44 162 VAL A CA 1
ATOM 1147 C C . VAL A 1 162 ? 3.547 13.549 6.229 1.00 93.44 162 VAL A C 1
ATOM 1149 O O . VAL A 1 162 ? 2.794 13.630 7.203 1.00 93.44 162 VAL A O 1
ATOM 1152 N N . LEU A 1 163 ? 3.178 13.972 5.015 1.00 91.31 163 LEU A N 1
ATOM 1153 C CA . LEU A 1 163 ? 1.875 14.592 4.756 1.00 91.31 163 LEU A CA 1
ATOM 1154 C C . LEU A 1 163 ? 0.728 13.637 5.074 1.00 91.31 163 LEU A C 1
ATOM 1156 O O . LEU A 1 163 ? -0.228 14.007 5.759 1.00 91.31 163 LEU A O 1
ATOM 1160 N N . GLY A 1 164 ? 0.848 12.391 4.628 1.00 87.62 164 GLY A N 1
ATOM 1161 C CA . GLY A 1 164 ? -0.121 11.353 4.908 1.00 87.62 164 GLY A CA 1
ATOM 1162 C C . GLY A 1 164 ? -0.271 11.111 6.408 1.00 87.62 164 GLY A C 1
ATOM 1163 O O . GLY A 1 164 ? -1.398 11.102 6.904 1.00 87.62 164 GLY A O 1
ATOM 1164 N N . ALA A 1 165 ? 0.830 11.009 7.159 1.00 87.88 165 ALA A N 1
ATOM 1165 C CA . ALA A 1 165 ? 0.793 10.815 8.608 1.00 87.88 165 ALA A CA 1
ATOM 1166 C C . ALA A 1 165 ? 0.062 11.953 9.332 1.00 87.88 165 ALA A C 1
ATOM 1168 O O . ALA A 1 165 ? -0.801 11.712 10.184 1.00 87.88 165 ALA A O 1
ATOM 1169 N N . VAL A 1 166 ? 0.357 13.199 8.950 1.00 88.69 166 VAL A N 1
ATOM 1170 C CA . VAL A 1 166 ? -0.281 14.397 9.509 1.00 88.69 166 VAL A CA 1
ATOM 1171 C C . VAL A 1 166 ? -1.781 14.416 9.210 1.00 88.69 166 VAL A C 1
ATOM 1173 O O . VAL A 1 166 ? -2.584 14.677 10.112 1.00 88.69 166 VAL A O 1
ATOM 1176 N N . LEU A 1 167 ? -2.183 14.115 7.972 1.00 86.12 167 LEU A N 1
ATOM 1177 C CA . LEU A 1 167 ? -3.594 14.047 7.577 1.00 86.12 167 LEU A CA 1
ATOM 1178 C C . LEU A 1 167 ? -4.329 12.914 8.304 1.00 86.12 167 LEU A C 1
ATOM 1180 O O . LEU A 1 167 ? -5.419 13.121 8.844 1.00 86.12 167 LEU A O 1
ATOM 1184 N N . GLY A 1 168 ? -3.701 11.741 8.393 1.00 81.75 168 GLY A N 1
ATOM 1185 C CA . GLY A 1 168 ? -4.205 10.583 9.123 1.00 81.75 168 GLY A CA 1
ATOM 1186 C C . GLY A 1 168 ? -4.472 10.908 10.591 1.00 81.75 168 GLY A C 1
ATOM 1187 O O . GLY A 1 168 ? -5.584 10.688 11.083 1.00 81.75 168 GLY A O 1
ATOM 1188 N N . TRP A 1 169 ? -3.502 11.534 11.264 1.00 83.56 169 TRP A N 1
ATOM 1189 C CA . TR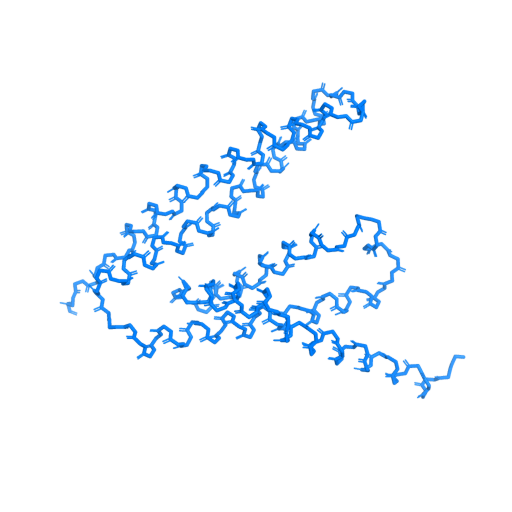P A 1 169 ? -3.635 11.991 12.648 1.00 83.56 169 TRP A CA 1
ATOM 1190 C C . TRP A 1 169 ? -4.759 13.022 12.814 1.00 83.56 169 TRP A C 1
ATOM 1192 O O . TRP A 1 169 ? -5.627 12.871 13.679 1.00 83.56 169 TRP A O 1
ATOM 1202 N N . ARG A 1 170 ? -4.790 14.057 11.962 1.00 83.94 170 ARG A N 1
ATOM 1203 C CA . ARG A 1 170 ? -5.756 15.165 12.050 1.00 83.94 170 ARG A CA 1
ATOM 1204 C C . ARG A 1 170 ? -7.197 14.734 11.792 1.00 83.94 170 ARG A C 1
ATOM 1206 O O . ARG A 1 170 ? -8.090 15.232 12.473 1.00 83.94 170 ARG A O 1
ATOM 1213 N N . TRP A 1 171 ? -7.430 13.796 10.878 1.00 76.00 171 TRP A N 1
ATOM 1214 C CA . TRP A 1 171 ? -8.770 13.266 10.603 1.00 76.00 171 TRP A CA 1
ATOM 1215 C C . TRP A 1 171 ? -9.237 12.194 11.593 1.00 76.00 171 TRP A C 1
ATOM 1217 O O . TRP A 1 171 ? -10.378 11.757 11.510 1.00 76.00 171 TRP A O 1
ATOM 1227 N N . SER A 1 172 ? -8.404 11.806 12.566 1.00 68.50 172 SER A N 1
ATOM 1228 C CA . SER A 1 172 ? -8.794 10.904 13.667 1.00 68.50 172 SER A CA 1
ATOM 1229 C C . SER A 1 172 ? -9.531 11.614 14.807 1.00 68.50 172 SER A C 1
ATOM 1231 O O . SER A 1 172 ? -9.541 11.107 15.928 1.00 68.50 172 SER A O 1
ATOM 1233 N N . ARG A 1 173 ? -10.043 12.836 14.604 1.00 64.44 173 ARG A N 1
ATOM 1234 C CA . ARG A 1 173 ? -10.736 13.541 15.688 1.00 64.44 173 ARG A CA 1
ATOM 1235 C C . ARG A 1 173 ? -11.961 12.717 16.096 1.00 64.44 173 ARG A C 1
ATOM 1237 O O . ARG A 1 173 ? -12.716 12.325 15.204 1.00 64.44 173 ARG A O 1
ATOM 1244 N N . PRO A 1 174 ? -12.156 12.450 17.400 1.00 58.22 174 PRO A N 1
ATOM 1245 C CA . PRO A 1 174 ? -13.370 11.797 17.853 1.00 58.22 174 PRO A CA 1
ATOM 1246 C C . PRO A 1 174 ? -14.546 12.624 17.343 1.00 58.22 174 PRO A C 1
ATOM 1248 O O . PRO A 1 174 ? -14.589 13.840 17.551 1.00 58.22 174 PRO A O 1
ATOM 1251 N N . ARG A 1 175 ? -15.464 11.981 16.610 1.00 57.66 175 ARG A N 1
ATOM 1252 C CA . ARG A 1 175 ? -16.782 12.569 16.381 1.00 57.66 175 ARG A CA 1
ATOM 1253 C C . ARG A 1 175 ? -17.343 12.790 17.777 1.00 57.66 175 ARG A C 1
ATOM 1255 O O . ARG A 1 175 ? -17.552 11.814 18.493 1.00 57.66 175 ARG A O 1
ATOM 1262 N N . ALA A 1 176 ? -17.467 14.049 18.191 1.00 48.75 176 ALA A N 1
ATOM 1263 C CA . ALA A 1 176 ? -18.210 14.369 19.396 1.00 48.75 176 ALA A CA 1
ATOM 1264 C C . ALA A 1 176 ? -19.578 13.703 19.229 1.00 48.75 176 ALA A C 1
ATOM 1266 O O . ALA A 1 176 ? -20.238 13.930 18.215 1.00 48.75 176 ALA A O 1
ATOM 1267 N N . ALA A 1 177 ? -19.912 12.792 20.142 1.00 47.25 177 ALA A N 1
ATOM 1268 C CA . ALA A 1 177 ? -21.235 12.201 20.205 1.00 47.25 177 ALA A CA 1
ATOM 1269 C C . ALA A 1 177 ? -22.218 13.359 20.412 1.00 47.25 177 ALA A C 1
ATOM 1271 O O . ALA A 1 177 ? -22.219 13.982 21.473 1.00 47.25 177 ALA A O 1
ATOM 1272 N N . GLY A 1 178 ? -22.931 13.706 19.345 1.00 39.28 178 GLY A N 1
ATOM 1273 C CA . GLY A 1 178 ? -24.097 14.576 19.353 1.00 39.28 178 GLY A CA 1
ATOM 1274 C C . GLY A 1 178 ? -25.321 13.720 19.108 1.00 39.28 178 GLY A C 1
ATOM 1275 O O . GLY A 1 178 ? -25.191 12.765 18.305 1.00 39.28 178 GLY A O 1
#